Protein AF-0000000072259992 (afdb_homodimer)

Radius of gyration: 23.89 Å; Cα contacts (8 Å, |Δi|>4): 567; chains: 2; bounding box: 40×68×51 Å

pLDDT: mean 89.58, std 11.2, range [46.31, 98.69]

Sequence (336 aa):
MIEQHPFEPFIPEDSTRLILGSFPGKESTQSKRENDWFYCAARNQFWKILEIVFDRDLSDKKNKQKLFKDNNIAITDILLSCQRSENKNSDENLINKEYNKKAINEILTTKNIKQILFTGKGVHKEFIENFEFPKHLDLVVLPSPSPVYRRLNLQDKAKIYKDYFTKEMIEQHPFEPFIPEDSTRLILGSFPGKESTQSKRENDWFYCAARNQFWKILEIVFDRDLSDKKNKQKLFKDNNIAITDILLSCQRSENKNSDENLINKEYNKKAINEILTTKNIKQILFTGKGVHKEFIENFEFPKHLDLVVLPSPSPVYRRLNLQDKAKIYKDYFTKE

Organism: Indibacter alkaliphilus (strain CCUG 57479 / KCTC 22604 / LW1) (NCBI:txid1189612)

Solvent-accessible surface area (backbone atoms only — not comparable to full-atom values): 18925 Å² total; per-residue (Å²): 112,77,44,58,58,78,72,75,71,43,71,41,88,71,17,32,32,36,37,35,38,50,66,76,43,63,63,54,60,74,59,64,50,93,70,57,56,88,63,58,48,89,70,39,34,49,55,61,27,49,24,65,53,69,70,48,82,55,88,45,54,68,47,44,52,47,53,28,51,77,64,19,34,21,41,45,44,50,37,41,29,29,22,61,76,47,103,54,88,44,80,89,30,54,38,83,71,37,68,33,54,69,63,52,49,49,49,62,70,75,34,67,52,47,33,39,40,17,52,13,65,66,38,43,53,51,44,67,75,72,50,86,76,69,85,83,49,43,79,42,74,38,78,50,41,59,73,50,81,30,73,71,50,68,67,56,45,20,56,57,50,33,62,70,69,65,60,125,111,79,44,59,59,78,72,74,72,45,70,40,89,71,18,32,31,35,37,34,38,50,65,78,42,62,62,53,60,74,58,64,50,93,70,58,55,88,63,59,50,88,70,40,34,49,55,61,27,48,24,65,54,68,71,46,82,56,88,43,54,68,46,44,52,48,51,28,50,76,66,19,33,19,43,43,43,52,35,40,29,29,22,61,76,46,102,53,87,44,78,87,30,55,37,82,71,37,69,32,54,69,63,51,48,48,49,62,72,74,34,67,54,48,34,39,40,18,53,13,65,66,39,45,53,52,42,68,76,72,55,87,75,71,83,82,50,42,78,41,74,40,77,50,42,59,73,50,82,30,72,74,51,68,67,57,47,23,57,56,50,33,63,70,68,65,59,125

Structure (mmCIF, N/CA/C/O backbone):
data_AF-0000000072259992-model_v1
#
loop_
_entity.id
_entity.type
_entity.pdbx_description
1 polymer 'G:T/U mismatch-specific uracil/thymine DNA-glycosylase'
#
loop_
_atom_site.group_PDB
_atom_site.id
_atom_site.type_symbol
_atom_site.label_atom_id
_atom_site.label_alt_id
_atom_site.label_comp_id
_atom_site.label_asym_id
_atom_site.label_entity_id
_atom_site.label_seq_id
_atom_site.pdbx_PDB_ins_code
_atom_site.Cartn_x
_atom_site.Cartn_y
_atom_site.Cartn_z
_atom_site.occupancy
_atom_site.B_iso_or_equiv
_atom_site.auth_seq_id
_atom_site.auth_comp_id
_atom_site.auth_asym_id
_atom_site.auth_atom_id
_atom_site.pdbx_PDB_model_num
ATOM 1 N N . MET A 1 1 ? 12.172 -0.724 18.156 1 79.38 1 MET A N 1
ATOM 2 C CA . MET A 1 1 ? 12.328 0.331 19.156 1 79.38 1 MET A CA 1
ATOM 3 C C . MET A 1 1 ? 11.25 1.393 19.016 1 79.38 1 MET A C 1
ATOM 5 O O . MET A 1 1 ? 10.805 1.676 17.891 1 79.38 1 MET A O 1
ATOM 9 N N . ILE A 1 2 ? 10.914 1.971 20.141 1 88.62 2 ILE A N 1
ATOM 10 C CA . ILE A 1 2 ? 9.867 2.988 20.141 1 88.62 2 ILE A CA 1
ATOM 11 C C . ILE A 1 2 ? 10.422 4.301 19.594 1 88.62 2 ILE A C 1
ATOM 13 O O . ILE A 1 2 ? 11.508 4.734 19.984 1 88.62 2 ILE A O 1
ATOM 17 N N . GLU A 1 3 ? 9.828 4.871 18.656 1 90.94 3 GLU A N 1
ATOM 18 C CA . GLU A 1 3 ? 10.211 6.148 18.062 1 90.94 3 GLU A CA 1
ATOM 19 C C . GLU A 1 3 ? 9.344 7.285 18.609 1 90.94 3 GLU A C 1
ATOM 21 O O . GLU A 1 3 ? 8.141 7.117 18.797 1 90.94 3 GLU A O 1
ATOM 26 N N . GLN A 1 4 ? 9.977 8.422 18.891 1 92.8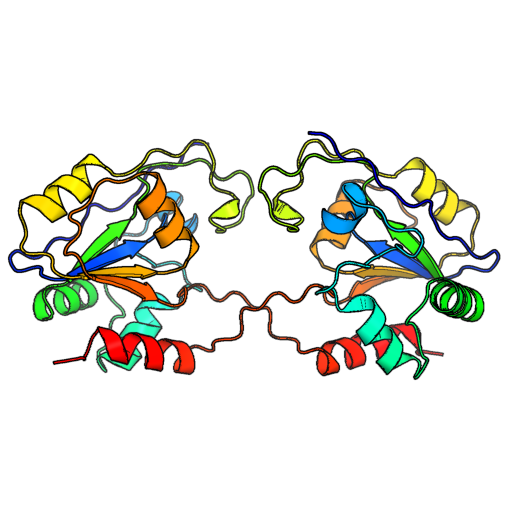8 4 GLN A N 1
ATOM 27 C CA . GLN A 1 4 ? 9.281 9.609 19.375 1 92.88 4 GLN A CA 1
ATOM 28 C C . GLN A 1 4 ? 9.117 10.641 18.266 1 92.88 4 GLN A C 1
ATOM 30 O O . GLN A 1 4 ? 10.016 10.82 17.438 1 92.88 4 GLN A O 1
ATOM 35 N N . HIS A 1 5 ? 8.008 11.258 18.281 1 94.62 5 HIS A N 1
ATOM 36 C CA . HIS A 1 5 ? 7.773 12.289 17.281 1 94.62 5 HIS A CA 1
ATOM 37 C C . HIS A 1 5 ? 8.773 13.438 17.438 1 94.62 5 HIS A C 1
ATOM 39 O O . HIS A 1 5 ? 8.945 13.977 18.531 1 94.62 5 HIS A O 1
ATOM 45 N N . PRO A 1 6 ? 9.32 13.875 16.422 1 93.12 6 PRO A N 1
ATOM 46 C CA . PRO A 1 6 ? 10.438 14.812 16.531 1 93.12 6 PRO A CA 1
ATOM 47 C C . PRO A 1 6 ? 9.984 16.266 16.5 1 93.12 6 PRO A C 1
ATOM 49 O O . PRO A 1 6 ? 10.758 17.172 16.828 1 93.12 6 PRO A O 1
ATOM 52 N N . PHE A 1 7 ? 8.773 16.562 16.109 1 94.44 7 PHE A N 1
ATOM 53 C CA . PHE A 1 7 ? 8.352 17.938 15.898 1 94.44 7 PHE A CA 1
ATOM 54 C C . PHE A 1 7 ? 7.215 18.312 16.844 1 94.44 7 PHE A C 1
ATOM 56 O O . PHE A 1 7 ? 6.324 17.5 17.094 1 94.44 7 PHE A O 1
ATOM 63 N N . GLU A 1 8 ? 7.219 19.516 17.344 1 95.25 8 GLU A N 1
ATOM 64 C CA . GLU A 1 8 ? 6.09 20.078 18.062 1 95.25 8 GLU A CA 1
ATOM 65 C C . GLU A 1 8 ? 5.012 20.578 17.109 1 95.25 8 GLU A C 1
ATOM 67 O O . GLU A 1 8 ? 5.309 20.953 15.969 1 95.25 8 GLU A O 1
ATOM 72 N N . PRO A 1 9 ? 3.787 20.578 17.656 1 98.19 9 PRO A N 1
ATOM 73 C CA . PRO A 1 9 ? 2.746 21.172 16.812 1 98.19 9 PRO A CA 1
ATOM 74 C C . PRO A 1 9 ? 3.084 22.594 16.375 1 98.19 9 PRO A C 1
ATOM 76 O O . PRO A 1 9 ? 3.703 23.344 17.141 1 98.19 9 PRO A O 1
ATOM 79 N N . PHE A 1 10 ? 2.756 22.922 15.148 1 98.31 10 PHE A N 1
ATOM 80 C CA . PHE A 1 10 ? 2.828 24.281 14.648 1 98.31 10 PHE A CA 1
ATOM 81 C C . PHE A 1 10 ? 1.443 24.922 14.617 1 98.31 10 PHE A C 1
ATOM 83 O O . PHE A 1 10 ? 0.572 24.484 13.859 1 98.31 10 PHE A O 1
ATOM 90 N N . ILE A 1 11 ? 1.28 26 15.438 1 98.44 11 ILE A N 1
ATOM 91 C CA . ILE A 1 11 ? -0.061 26.516 15.664 1 98.44 11 ILE A CA 1
ATOM 92 C C . ILE A 1 11 ? -0.042 28.047 15.547 1 98.44 11 ILE A C 1
ATOM 94 O O . ILE A 1 11 ? 0.092 28.75 16.547 1 98.44 11 ILE A O 1
ATOM 98 N N . PRO A 1 12 ? -0.234 28.531 14.352 1 97.75 12 PRO A N 1
ATOM 99 C CA . PRO A 1 12 ? -0.426 29.984 14.242 1 97.75 12 PRO A CA 1
ATOM 100 C C . PRO A 1 12 ? -1.578 30.5 15.109 1 97.75 12 PRO A C 1
ATOM 102 O O . PRO A 1 12 ? -2.586 29.797 15.273 1 97.75 12 PRO A O 1
ATOM 105 N N . GLU A 1 13 ? -1.529 31.672 15.57 1 95.38 13 GLU A N 1
ATOM 106 C CA . GLU A 1 13 ? -2.477 32.25 16.516 1 95.38 13 GLU A CA 1
ATOM 107 C C . GLU A 1 13 ? -3.891 32.281 15.945 1 95.38 13 GLU A C 1
ATOM 109 O O . GLU A 1 13 ? -4.859 32 16.656 1 95.38 13 GLU A O 1
ATOM 114 N 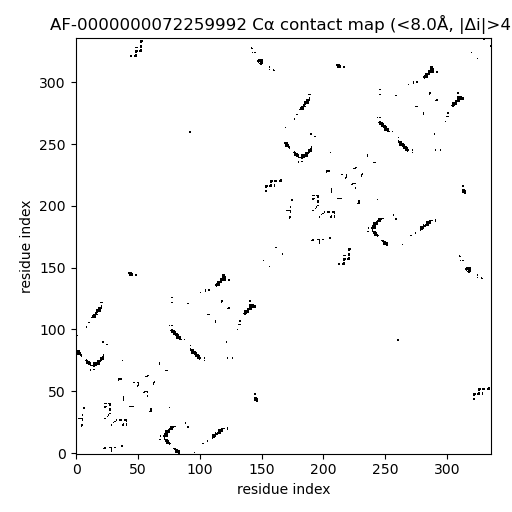N . ASP A 1 14 ? -4.023 32.531 14.68 1 96.62 14 ASP A N 1
ATOM 115 C CA . ASP A 1 14 ? -5.34 32.688 14.07 1 96.62 14 ASP A CA 1
ATOM 116 C C . ASP A 1 14 ? -5.738 31.469 13.266 1 96.62 14 ASP A C 1
ATOM 118 O O . ASP A 1 14 ? -6.469 31.562 12.281 1 96.62 14 ASP A O 1
ATOM 122 N N . SER A 1 15 ? -5.277 30.359 13.688 1 97.69 15 SER A N 1
ATOM 123 C CA . SER A 1 15 ? -5.523 29.109 12.953 1 97.69 15 SER A CA 1
ATOM 124 C C . SER A 1 15 ? -7.016 28.828 12.836 1 97.69 15 SER A C 1
ATOM 126 O O . SER A 1 15 ? -7.738 28.875 13.836 1 97.69 15 SER A O 1
ATOM 128 N N . THR A 1 16 ? -7.5 28.531 11.719 1 97.25 16 THR A N 1
ATOM 129 C CA . THR A 1 16 ? -8.883 28.141 11.461 1 97.25 16 THR A CA 1
ATOM 130 C C . THR A 1 16 ? -8.945 26.75 10.844 1 97.25 16 THR A C 1
ATOM 132 O O . THR A 1 16 ? -10.016 26.141 10.797 1 97.25 16 THR A O 1
ATOM 135 N N . ARG A 1 17 ? -7.797 26.25 10.352 1 97.56 17 ARG A N 1
ATOM 136 C CA . ARG A 1 17 ? -7.684 24.922 9.773 1 97.56 17 ARG A CA 1
ATOM 137 C C . ARG A 1 17 ? -6.559 24.141 10.438 1 97.56 17 ARG A C 1
ATOM 139 O O . ARG A 1 17 ? -5.543 24.703 10.836 1 97.56 17 ARG A O 1
ATOM 146 N N . LEU A 1 18 ? -6.777 22.844 10.555 1 98.38 18 LEU A N 1
ATOM 147 C CA . LEU A 1 18 ? -5.789 21.953 11.148 1 98.38 18 LEU A CA 1
ATOM 148 C C . LEU A 1 18 ? -5.48 20.781 10.211 1 98.38 18 LEU A C 1
ATOM 150 O O . LEU A 1 18 ? -6.391 20.094 9.758 1 98.38 18 LEU A O 1
ATOM 154 N N . ILE A 1 19 ? -4.266 20.609 9.852 1 98.62 19 ILE A N 1
ATOM 155 C CA . ILE A 1 19 ? -3.814 19.453 9.094 1 98.62 19 ILE A CA 1
ATOM 156 C C . ILE A 1 19 ? -3.307 18.375 10.047 1 98.62 19 ILE A C 1
ATOM 158 O O . ILE A 1 19 ? -2.498 18.656 10.938 1 98.62 19 ILE A O 1
ATOM 162 N N . LEU A 1 20 ? -3.814 17.234 9.898 1 98.44 20 LEU A N 1
ATOM 163 C CA . LEU A 1 20 ? -3.387 16.109 10.719 1 98.44 20 LEU A CA 1
ATOM 164 C C . LEU A 1 20 ? -2.777 15.008 9.852 1 98.44 20 LEU A C 1
ATOM 166 O O . LEU A 1 20 ? -3.414 14.531 8.906 1 98.44 20 LEU A O 1
ATOM 170 N N . GLY A 1 21 ? -1.561 14.633 10.102 1 97.19 21 GLY A N 1
ATOM 171 C CA . GLY A 1 21 ? -0.916 13.445 9.57 1 97.19 21 GLY A CA 1
ATOM 172 C C . GLY A 1 21 ? -0.833 12.312 10.578 1 97.19 21 GLY A C 1
ATOM 173 O O . GLY A 1 21 ? -1.497 12.344 11.617 1 97.19 21 GLY A O 1
ATOM 174 N N . SER A 1 22 ? -0.077 11.242 10.242 1 94.62 22 SER A N 1
ATOM 175 C CA . SER A 1 22 ? 0.052 10.086 11.125 1 94.62 22 SER A CA 1
ATOM 176 C C . SER A 1 22 ? 1.312 10.18 11.977 1 94.62 22 SER A C 1
ATOM 178 O O . SER A 1 22 ? 1.245 10.523 13.164 1 94.62 22 SER A O 1
ATOM 180 N N . PHE A 1 23 ? 2.385 9.969 11.453 1 93.19 23 PHE A N 1
ATOM 181 C CA . PHE A 1 23 ? 3.689 9.938 12.102 1 93.19 23 PHE A CA 1
ATOM 182 C C . PHE A 1 23 ? 4.809 10.094 11.086 1 93.19 23 PHE A C 1
ATOM 184 O O . PHE A 1 23 ? 4.727 9.555 9.977 1 93.19 23 PHE A O 1
ATOM 191 N N . PRO A 1 24 ? 5.828 10.852 11.453 1 90.81 24 PRO A N 1
ATOM 192 C CA . PRO A 1 24 ? 6.898 11.078 10.484 1 90.81 24 PRO A CA 1
ATOM 193 C C . PRO A 1 24 ? 7.602 9.797 10.062 1 90.81 24 PRO A C 1
ATOM 195 O O . PRO A 1 24 ? 7.582 8.805 10.797 1 90.81 24 PRO A O 1
ATOM 198 N N . GLY A 1 25 ? 8.211 9.82 8.953 1 86.12 25 GLY A N 1
ATOM 199 C CA . GLY A 1 25 ? 8.977 8.688 8.453 1 86.12 25 GLY A CA 1
ATOM 200 C C . GLY A 1 25 ? 10.25 8.43 9.234 1 86.12 25 GLY A C 1
ATOM 201 O O . GLY A 1 25 ? 10.656 9.258 10.055 1 86.12 25 GLY A O 1
ATOM 202 N N . LYS A 1 26 ? 10.836 7.32 8.984 1 81.75 26 LYS A N 1
ATOM 203 C CA . LYS A 1 26 ? 12.016 6.891 9.727 1 81.75 26 LYS A CA 1
ATOM 204 C C . LYS A 1 26 ? 13.18 7.859 9.523 1 81.75 26 LYS A C 1
ATOM 206 O O . LYS A 1 26 ? 14.008 8.039 10.422 1 81.75 26 LYS A O 1
ATOM 211 N N . GLU A 1 27 ? 13.273 8.445 8.375 1 80.06 27 GLU A N 1
ATOM 212 C CA . GLU A 1 27 ? 14.344 9.383 8.07 1 80.06 27 GLU A CA 1
ATOM 213 C C . GLU A 1 27 ? 14.312 10.586 9.016 1 80.06 27 GLU A C 1
ATOM 215 O O . GLU A 1 27 ? 15.359 11.148 9.352 1 80.06 27 GLU A O 1
ATOM 220 N N . SER A 1 28 ? 13.148 10.938 9.438 1 79.62 28 SER A N 1
ATOM 221 C CA . SER A 1 28 ? 13 12.117 10.289 1 79.62 28 SER A CA 1
ATOM 222 C C . SER A 1 28 ? 13.156 11.758 11.758 1 79.62 28 SER A C 1
ATOM 224 O O . SER A 1 28 ? 13.492 12.617 12.578 1 79.62 28 SER A O 1
ATOM 226 N N . THR A 1 29 ? 12.883 10.484 12.109 1 79.31 29 THR A N 1
ATOM 227 C CA . THR A 1 29 ? 12.914 10.117 13.516 1 79.31 29 THR A CA 1
ATOM 228 C C . THR A 1 29 ? 14.289 9.57 13.898 1 79.31 29 THR A C 1
ATOM 230 O O . THR A 1 29 ? 14.711 9.68 15.055 1 79.31 29 THR A O 1
ATOM 233 N N . GLN A 1 30 ? 14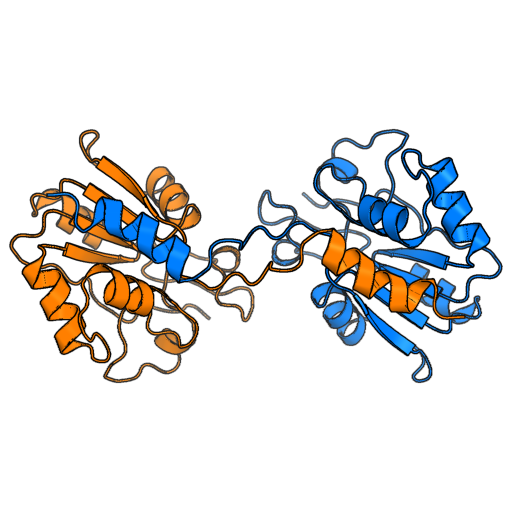.992 9.008 12.922 1 75.75 30 GLN A N 1
ATOM 234 C CA . GLN A 1 30 ? 16.266 8.367 13.234 1 75.75 30 GLN A CA 1
ATOM 235 C C . GLN A 1 30 ? 17.438 9.273 12.859 1 75.75 30 GLN A C 1
ATOM 237 O O . GLN A 1 30 ? 18.516 9.156 13.438 1 75.75 30 GLN A O 1
ATOM 242 N N . SER A 1 31 ? 17.359 10.102 11.891 1 74.12 31 SER A N 1
ATOM 243 C CA . SER A 1 31 ? 18.406 11.008 11.461 1 74.12 31 SER A CA 1
ATOM 244 C C . SER A 1 31 ? 17.859 12.414 11.211 1 74.12 31 SER A C 1
ATOM 246 O O . SER A 1 31 ? 17.953 12.922 10.094 1 74.12 31 SER A O 1
ATOM 248 N N . LYS A 1 32 ? 17.422 12.984 12.289 1 74.12 32 LYS A N 1
ATOM 249 C CA . LYS A 1 32 ? 16.797 14.297 12.172 1 74.12 32 LYS A CA 1
ATOM 250 C C . LYS A 1 32 ? 17.812 15.352 11.719 1 74.12 32 LYS A C 1
ATOM 252 O O . LYS A 1 32 ? 18.906 15.445 12.273 1 74.12 32 LYS A O 1
ATOM 257 N N . ARG A 1 33 ? 17.422 16 10.727 1 75.25 33 ARG A N 1
ATOM 258 C CA . ARG A 1 33 ? 18.203 17.125 10.234 1 75.25 33 ARG A CA 1
ATOM 259 C C . ARG A 1 33 ? 17.594 18.453 10.664 1 75.25 33 ARG A C 1
ATOM 261 O O . ARG A 1 33 ? 16.422 18.516 11.008 1 75.25 33 ARG A O 1
ATOM 268 N N . GLU A 1 34 ? 18.328 19.5 10.758 1 72.81 34 GLU A N 1
ATOM 269 C CA . GLU A 1 34 ? 17.938 20.812 11.242 1 72.81 34 GLU A CA 1
ATOM 270 C C . GLU A 1 34 ? 16.719 21.344 10.461 1 72.81 34 GLU A C 1
ATOM 272 O O . GLU A 1 34 ? 15.82 21.938 11.047 1 72.81 34 GLU A O 1
ATOM 277 N N . ASN A 1 35 ? 16.625 21.047 9.273 1 80.19 35 ASN A N 1
ATOM 278 C CA . ASN A 1 35 ? 15.57 21.609 8.445 1 80.19 35 ASN A CA 1
ATOM 279 C C . ASN A 1 35 ? 14.414 20.625 8.258 1 80.19 35 ASN A C 1
ATOM 281 O O . ASN A 1 35 ? 13.469 20.906 7.527 1 80.19 35 ASN A O 1
ATOM 285 N N . ASP A 1 36 ? 14.492 19.609 9.031 1 89.25 36 ASP A N 1
ATOM 286 C CA . ASP A 1 36 ? 13.43 18.625 8.922 1 89.25 36 ASP A CA 1
ATOM 287 C C . ASP A 1 36 ? 12.133 19.141 9.539 1 89.25 36 ASP A C 1
ATOM 289 O O . ASP A 1 36 ? 12.156 19.859 10.539 1 89.25 36 ASP A O 1
ATOM 293 N N . TRP A 1 37 ? 11.109 18.906 8.977 1 94.06 37 TRP A N 1
ATOM 294 C CA . TRP A 1 37 ? 9.766 19.234 9.445 1 94.06 37 TRP A CA 1
ATOM 295 C C . TRP A 1 37 ? 8.766 18.156 9 1 94.06 37 TRP A C 1
ATOM 297 O O . TRP A 1 37 ? 9.164 17.078 8.562 1 94.06 37 TRP A O 1
ATOM 307 N N . PHE A 1 38 ? 7.57 18.422 9.172 1 95.88 38 PHE A N 1
ATOM 308 C CA . PHE A 1 38 ? 6.527 17.5 8.742 1 95.88 38 PHE A CA 1
ATOM 309 C C . PHE A 1 38 ? 6.691 17.141 7.273 1 95.88 38 PHE A C 1
ATOM 311 O O . PHE A 1 38 ? 6.992 18 6.445 1 95.88 38 PHE A O 1
ATOM 318 N N . TYR A 1 39 ? 6.574 15.828 6.965 1 94.75 39 TYR A N 1
ATOM 319 C CA . TYR A 1 39 ? 6.527 15.344 5.59 1 94.75 39 TYR A CA 1
ATOM 320 C C . TYR A 1 39 ? 7.852 15.594 4.879 1 94.75 39 TYR A C 1
ATOM 322 O O . TYR A 1 39 ? 7.879 15.867 3.676 1 94.75 39 TYR A O 1
ATOM 330 N N . CYS A 1 40 ? 8.883 15.539 5.582 1 90.12 40 CYS A N 1
ATOM 331 C CA . CYS A 1 40 ? 10.164 15.93 4.992 1 90.12 40 CYS A CA 1
ATOM 332 C C . CYS A 1 40 ? 10.859 14.734 4.352 1 90.12 40 CYS A C 1
ATOM 334 O O . CYS A 1 40 ? 11.945 14.867 3.791 1 90.12 40 CYS A O 1
ATOM 336 N N . ALA A 1 41 ? 10.203 13.602 4.359 1 87.19 41 ALA A N 1
ATOM 337 C CA . ALA A 1 41 ? 10.805 12.469 3.662 1 87.19 41 ALA A CA 1
ATOM 338 C C . ALA A 1 41 ? 10.961 12.758 2.172 1 87.19 41 ALA A C 1
ATOM 340 O O . ALA A 1 41 ? 10.078 13.359 1.556 1 87.19 41 ALA A O 1
ATOM 341 N N . ALA A 1 42 ? 12.023 12.273 1.555 1 83.62 42 ALA A N 1
ATOM 342 C CA . ALA A 1 42 ? 12.414 12.617 0.19 1 83.62 42 ALA A CA 1
ATOM 343 C C . ALA A 1 42 ? 11.312 12.258 -0.804 1 83.62 42 ALA A C 1
ATOM 345 O O . ALA A 1 42 ? 11.055 13.016 -1.747 1 83.62 42 ALA A O 1
ATOM 346 N N . ARG A 1 43 ? 10.602 11.188 -0.597 1 83.25 43 ARG A N 1
ATOM 347 C CA . ARG A 1 43 ? 9.617 10.719 -1.569 1 83.25 43 ARG A CA 1
ATOM 348 C C . ARG A 1 43 ? 8.234 11.289 -1.275 1 83.25 43 ARG A C 1
ATOM 350 O O . ARG A 1 43 ? 7.316 11.141 -2.082 1 83.25 43 ARG A O 1
ATOM 357 N N . ASN A 1 44 ? 8.18 11.906 -0.098 1 90.56 44 ASN A N 1
ATOM 358 C CA . ASN A 1 44 ? 6.871 12.461 0.249 1 90.56 44 ASN A CA 1
ATOM 359 C C . ASN A 1 44 ? 6.508 13.641 -0.647 1 90.56 44 ASN A C 1
ATOM 361 O O . ASN A 1 44 ? 7.352 14.5 -0.927 1 90.56 44 ASN A O 1
ATOM 365 N N . GLN A 1 45 ? 5.293 13.75 -1.042 1 93.19 45 GLN A N 1
ATOM 366 C CA . GLN A 1 45 ? 4.891 14.742 -2.041 1 93.19 45 GLN A CA 1
ATOM 367 C C . GLN A 1 45 ? 4.129 15.891 -1.4 1 93.19 45 GLN A C 1
ATOM 369 O O . GLN A 1 45 ? 3.65 16.797 -2.098 1 93.19 45 GLN A O 1
ATOM 374 N N . PHE A 1 46 ? 3.922 15.953 -0.165 1 96.56 46 PHE A N 1
ATOM 375 C CA . PHE A 1 46 ? 3.088 16.938 0.521 1 96.56 46 PHE A CA 1
ATOM 376 C C . PHE A 1 46 ? 3.482 18.344 0.126 1 96.56 46 PHE A C 1
ATOM 378 O O . PHE A 1 46 ? 2.65 19.125 -0.362 1 96.56 46 PHE A O 1
ATOM 385 N N . TRP A 1 47 ? 4.766 18.641 0.297 1 97.25 47 TRP A N 1
ATOM 386 C CA . TRP A 1 47 ? 5.199 20.016 0.069 1 97.25 47 TRP A CA 1
ATOM 387 C C . TRP A 1 47 ? 5.262 20.328 -1.423 1 97.25 47 TRP A C 1
ATOM 389 O O . TRP A 1 47 ? 5.004 21.469 -1.837 1 97.25 47 TRP A O 1
ATOM 399 N N . LYS A 1 48 ? 5.57 19.359 -2.223 1 96.44 48 LYS A N 1
ATOM 400 C CA . LYS A 1 48 ? 5.496 19.562 -3.668 1 96.44 48 LYS A CA 1
ATOM 401 C C . LYS A 1 48 ? 4.066 19.875 -4.105 1 96.44 48 LYS A C 1
ATOM 403 O O . LYS A 1 48 ? 3.846 20.719 -4.969 1 96.44 48 LYS A O 1
ATOM 408 N N . ILE A 1 49 ? 3.156 19.188 -3.514 1 96.69 49 ILE A N 1
ATOM 409 C CA . ILE A 1 49 ? 1.743 19.438 -3.791 1 96.69 49 ILE A CA 1
ATOM 410 C C . ILE A 1 49 ? 1.383 20.875 -3.426 1 96.69 49 ILE A C 1
ATOM 412 O O . ILE A 1 49 ? 0.768 21.578 -4.219 1 96.69 49 ILE A O 1
ATOM 416 N N . LEU A 1 50 ? 1.768 21.328 -2.252 1 97.75 50 LEU A N 1
ATOM 417 C CA . LEU A 1 50 ? 1.411 22.656 -1.778 1 97.75 50 LEU A CA 1
ATOM 418 C C . LEU A 1 50 ? 2.109 23.734 -2.604 1 97.75 50 LEU A C 1
ATOM 420 O O . LEU A 1 50 ? 1.563 24.812 -2.803 1 97.75 50 LEU A O 1
ATOM 424 N N . GLU A 1 51 ? 3.357 23.375 -3.08 1 97.88 51 GLU A N 1
ATOM 425 C CA . GLU A 1 51 ? 4.016 24.312 -3.99 1 97.88 51 GLU A CA 1
ATOM 426 C C . GLU A 1 51 ? 3.166 24.562 -5.23 1 97.88 51 GLU A C 1
ATOM 428 O O . GLU A 1 51 ? 3.051 25.703 -5.688 1 97.88 51 GLU A O 1
ATOM 433 N N . ILE A 1 52 ? 2.605 23.578 -5.734 1 96.31 52 ILE A N 1
ATOM 434 C CA . ILE A 1 52 ? 1.754 23.672 -6.914 1 96.31 52 ILE A CA 1
ATOM 435 C C . ILE A 1 52 ? 0.48 24.438 -6.57 1 96.31 52 ILE A C 1
ATOM 437 O O . ILE A 1 52 ? 0.058 25.328 -7.316 1 96.31 52 ILE A O 1
ATOM 441 N N . VAL A 1 53 ? -0.113 24.188 -5.461 1 96.88 53 VAL A N 1
ATOM 442 C CA . VAL A 1 53 ? -1.389 24.766 -5.043 1 96.88 53 VAL A CA 1
ATOM 443 C C . VAL A 1 53 ? -1.232 26.266 -4.824 1 96.88 53 VAL A C 1
ATOM 445 O O . VAL A 1 53 ? -2.084 27.047 -5.238 1 96.88 53 VAL A O 1
ATOM 448 N N . PHE A 1 54 ? -0.187 26.656 -4.16 1 96.81 54 PHE A N 1
ATOM 449 C CA . PHE A 1 54 ? -0.052 28.047 -3.721 1 96.81 54 PHE A CA 1
ATOM 450 C C . PHE A 1 54 ? 0.90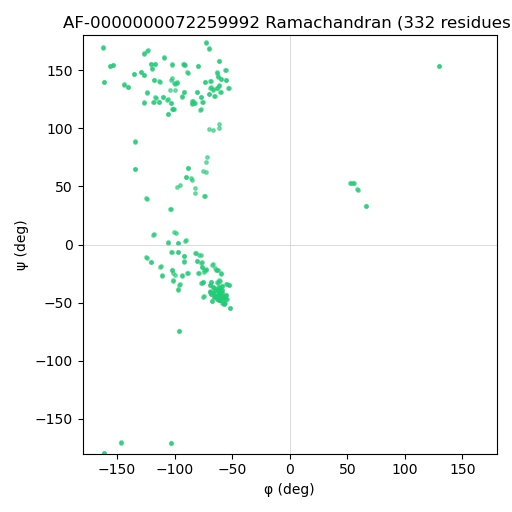9 28.797 -4.625 1 96.81 54 PHE A C 1
ATOM 452 O O . PHE A 1 54 ? 1.064 30.016 -4.488 1 96.81 54 PHE A O 1
ATOM 459 N N . ASP A 1 55 ? 1.579 28.109 -5.574 1 95.19 55 ASP A N 1
ATOM 460 C CA . ASP A 1 55 ? 2.58 28.703 -6.457 1 95.19 55 ASP A CA 1
ATOM 461 C C . ASP A 1 55 ? 3.654 29.438 -5.66 1 95.19 55 ASP A C 1
ATOM 463 O O . ASP A 1 55 ? 3.908 30.609 -5.895 1 95.19 55 ASP A O 1
ATOM 467 N N . ARG A 1 56 ? 4.242 28.75 -4.699 1 96.06 56 ARG A N 1
ATOM 468 C CA . ARG A 1 56 ? 5.281 29.25 -3.814 1 96.06 56 ARG A CA 1
ATOM 469 C C . ARG A 1 56 ? 6.41 28.25 -3.648 1 96.06 56 ARG A C 1
ATOM 471 O O . ARG A 1 56 ? 6.168 27.031 -3.658 1 96.06 56 ARG A O 1
ATOM 478 N N . ASP A 1 57 ? 7.621 28.781 -3.49 1 96.69 57 ASP A N 1
ATOM 479 C CA . ASP A 1 57 ? 8.758 27.922 -3.168 1 96.69 57 ASP A CA 1
ATOM 480 C C . ASP A 1 57 ? 8.719 27.5 -1.703 1 96.69 57 ASP A C 1
ATOM 482 O O . ASP A 1 57 ? 8.719 28.344 -0.804 1 96.69 57 ASP A O 1
ATOM 486 N N . LEU A 1 58 ? 8.711 26.188 -1.449 1 96.62 58 LEU A N 1
ATOM 487 C CA . LEU A 1 58 ? 8.625 25.656 -0.092 1 96.62 58 LEU A CA 1
ATOM 488 C C . LEU A 1 58 ? 9.797 24.719 0.201 1 96.62 58 LEU A C 1
ATOM 490 O O . LEU A 1 58 ? 9.617 23.688 0.847 1 96.62 58 LEU A O 1
ATOM 494 N N . SER A 1 59 ? 10.953 25.094 -0.281 1 92.19 59 SER A N 1
ATOM 495 C CA . SER A 1 59 ? 12.148 24.266 -0.153 1 92.19 59 SER A CA 1
ATOM 496 C C . SER A 1 59 ? 12.719 24.328 1.26 1 92.19 59 SER A C 1
ATOM 498 O O . SER A 1 59 ? 13.477 23.453 1.672 1 92.19 59 SER A O 1
ATOM 500 N N . ASP A 1 60 ? 12.352 25.328 1.968 1 92.88 60 ASP A N 1
ATOM 501 C CA . ASP A 1 60 ? 12.914 25.438 3.312 1 92.88 60 ASP A CA 1
ATOM 502 C C . ASP A 1 60 ? 11.805 25.578 4.355 1 92.88 60 ASP A C 1
ATOM 504 O O . ASP A 1 60 ? 10.688 25.969 4.031 1 92.88 60 ASP A O 1
ATOM 508 N N . LYS A 1 61 ? 12.18 25.359 5.613 1 94.88 61 LYS A N 1
ATOM 509 C CA . LYS A 1 61 ? 11.242 25.312 6.73 1 94.88 61 LYS A CA 1
ATOM 510 C C . LYS A 1 61 ? 10.617 26.688 6.973 1 94.88 61 LYS A C 1
ATOM 512 O O . LYS A 1 61 ? 9.422 26.781 7.258 1 94.88 61 LYS A O 1
ATOM 517 N N . LYS A 1 62 ? 11.398 27.688 6.906 1 95.62 62 LYS A N 1
ATOM 518 C CA . LYS A 1 62 ? 10.914 29.031 7.137 1 95.62 62 LYS A CA 1
ATOM 519 C C . LYS A 1 62 ? 9.781 29.391 6.176 1 95.62 62 LYS A C 1
ATOM 521 O O . LYS A 1 62 ? 8.758 29.922 6.586 1 95.62 62 LYS A O 1
ATOM 526 N N . ASN A 1 63 ? 9.961 29.094 4.941 1 96.81 63 ASN A N 1
ATOM 527 C CA . ASN A 1 63 ? 8.938 29.359 3.934 1 96.81 63 ASN A CA 1
ATOM 528 C C . ASN A 1 63 ? 7.688 28.516 4.176 1 96.81 63 ASN A C 1
ATOM 530 O O . ASN A 1 63 ? 6.566 28.969 3.963 1 96.81 63 ASN A O 1
ATOM 534 N N . LYS A 1 64 ? 7.875 27.328 4.59 1 97.5 64 LYS A N 1
ATOM 535 C CA . LYS A 1 64 ? 6.762 26.438 4.922 1 97.5 64 LYS A CA 1
ATOM 536 C C . LYS A 1 64 ? 5.922 27.016 6.059 1 97.5 64 LYS A C 1
ATOM 538 O O . LYS A 1 64 ? 4.699 27.109 5.945 1 97.5 64 LYS A O 1
ATOM 543 N N . GLN A 1 65 ? 6.617 27.422 7.059 1 97.44 65 GLN A N 1
ATOM 544 C CA . GLN A 1 65 ? 5.938 27.984 8.219 1 97.44 65 GLN A CA 1
ATOM 545 C C . GLN A 1 65 ? 5.219 29.281 7.855 1 97.44 65 GLN A C 1
ATOM 547 O O . GLN A 1 65 ? 4.102 29.531 8.312 1 97.44 65 GLN A O 1
ATOM 552 N N . LYS A 1 66 ? 5.859 30.047 7.051 1 97.75 66 LYS A N 1
ATOM 553 C CA . LYS A 1 66 ? 5.254 31.297 6.613 1 97.75 66 LYS A CA 1
ATOM 554 C C . LYS A 1 66 ? 3.967 31.047 5.832 1 97.75 66 LYS A C 1
ATOM 556 O O . LYS A 1 66 ? 2.971 31.75 6.02 1 97.75 66 LYS A O 1
ATOM 561 N N . LEU A 1 67 ? 4.02 30.109 4.953 1 97.5 67 LEU A N 1
ATOM 562 C CA . LEU A 1 67 ? 2.822 29.766 4.195 1 97.5 67 LEU A CA 1
ATOM 563 C C . LEU A 1 67 ? 1.669 29.422 5.129 1 97.5 67 LEU A C 1
ATOM 565 O O . LEU A 1 67 ? 0.55 29.891 4.949 1 97.5 67 LEU A O 1
ATOM 569 N N . PHE A 1 68 ? 1.918 28.609 6.121 1 98 68 PHE A N 1
ATOM 570 C CA . PHE A 1 68 ? 0.875 28.156 7.035 1 98 68 PHE A CA 1
ATOM 571 C C . PHE A 1 68 ? 0.39 29.297 7.914 1 98 68 PHE A C 1
ATOM 573 O O . PHE A 1 68 ? -0.805 29.406 8.195 1 98 68 PHE A O 1
ATOM 580 N N . LYS A 1 69 ? 1.292 30.188 8.281 1 97.62 69 LYS A N 1
ATOM 581 C CA . LYS A 1 69 ? 0.891 31.375 9.031 1 97.62 69 LYS A CA 1
ATOM 582 C C . LYS A 1 69 ? -0.008 32.281 8.188 1 97.62 69 LYS A C 1
ATOM 584 O O . LYS A 1 69 ? -1.059 32.719 8.648 1 97.62 69 LYS A O 1
ATOM 589 N N . ASP A 1 70 ? 0.409 32.469 6.938 1 96.75 70 ASP A N 1
ATOM 590 C CA . ASP A 1 70 ? -0.317 33.344 6.023 1 96.75 70 ASP A CA 1
ATOM 591 C C . ASP A 1 70 ? -1.725 32.812 5.758 1 96.75 70 ASP A C 1
ATOM 593 O O . ASP A 1 70 ? -2.619 33.562 5.383 1 96.75 70 ASP A O 1
ATOM 597 N N . ASN A 1 71 ? -1.918 31.562 5.969 1 96.44 71 ASN A N 1
ATOM 598 C CA . ASN A 1 71 ? -3.191 30.969 5.594 1 96.44 71 ASN A CA 1
ATOM 599 C C . ASN A 1 71 ? -3.926 30.406 6.809 1 96.44 71 ASN A C 1
ATOM 601 O O . ASN A 1 71 ? -4.902 29.672 6.664 1 96.44 71 ASN A O 1
ATOM 605 N N . ASN A 1 72 ? -3.434 30.688 8.016 1 97.38 72 ASN A N 1
ATOM 606 C CA . ASN A 1 72 ? -4.07 30.297 9.273 1 97.38 72 ASN A CA 1
ATOM 607 C C . ASN A 1 72 ? -4.246 28.781 9.367 1 97.38 72 ASN A C 1
ATOM 609 O O . ASN A 1 72 ? -5.324 28.297 9.703 1 97.38 72 ASN A O 1
ATOM 613 N N . ILE A 1 73 ? -3.176 28.062 9.055 1 97.88 73 ILE A N 1
ATOM 614 C CA . ILE A 1 73 ? -3.201 26.609 9.055 1 97.88 73 ILE A CA 1
ATOM 615 C C . ILE A 1 73 ? -2.289 26.078 10.156 1 97.88 73 ILE A C 1
ATOM 617 O O . ILE A 1 73 ? -1.106 26.422 10.219 1 97.88 73 ILE A O 1
ATOM 621 N N . ALA A 1 74 ? -2.83 25.312 11.039 1 98.56 74 ALA A N 1
ATOM 622 C CA . ALA A 1 74 ? -2.051 24.547 12.016 1 98.56 74 ALA A CA 1
ATOM 623 C C . ALA A 1 74 ? -1.731 23.156 11.5 1 98.56 74 ALA A C 1
ATOM 625 O O . ALA A 1 74 ? -2.434 22.625 10.633 1 98.56 74 ALA A O 1
ATOM 626 N N . ILE A 1 75 ? -0.64 22.531 12 1 98.69 75 ILE A N 1
ATOM 627 C CA . ILE A 1 75 ? -0.271 21.188 11.555 1 98.69 75 ILE A CA 1
ATOM 628 C C . ILE A 1 75 ? 0.308 20.391 12.719 1 98.69 75 ILE A C 1
ATOM 630 O O . ILE A 1 75 ? 1.054 20.938 13.539 1 98.69 75 ILE A O 1
ATOM 634 N N . THR A 1 76 ? -0.034 19.219 12.852 1 98.44 76 THR A N 1
ATOM 635 C CA . THR A 1 76 ? 0.565 18.234 13.75 1 98.44 76 THR A CA 1
ATOM 636 C C . THR A 1 76 ? 0.197 16.812 13.312 1 98.44 76 THR A C 1
ATOM 638 O O . THR A 1 76 ? -0.389 16.609 12.242 1 98.44 76 THR A O 1
ATOM 641 N N . ASP A 1 77 ? 0.659 15.82 14.031 1 98 77 ASP A N 1
ATOM 642 C CA . ASP A 1 77 ? 0.371 14.422 13.734 1 98 77 ASP A CA 1
ATOM 643 C C . ASP A 1 77 ? -0.416 13.766 14.867 1 98 77 ASP A C 1
ATOM 645 O O . ASP A 1 77 ? -0.358 14.227 16.016 1 98 77 ASP A O 1
ATOM 649 N N . ILE A 1 78 ? -1.144 12.742 14.586 1 98 78 ILE A N 1
ATOM 650 C CA . ILE A 1 78 ? -2.051 12.156 15.562 1 98 78 ILE A CA 1
ATOM 651 C C . ILE A 1 78 ? -1.27 11.25 16.516 1 98 78 ILE A C 1
ATOM 653 O O . ILE A 1 78 ? -1.771 10.867 17.578 1 98 78 ILE A O 1
ATOM 657 N N . LEU A 1 79 ? -0.034 10.922 16.141 1 97.25 79 LEU A N 1
ATOM 658 C CA . LEU A 1 79 ? 0.749 10.039 17 1 97.25 79 LEU A CA 1
ATOM 659 C C . LEU A 1 79 ? 1.943 10.773 17.594 1 97.25 79 LEU A C 1
ATOM 661 O O . LEU A 1 79 ? 2.615 11.539 16.906 1 97.25 79 LEU A O 1
ATOM 665 N N . LEU A 1 80 ? 2.195 10.469 18.859 1 96.56 80 LEU A N 1
ATOM 666 C CA . LEU A 1 80 ? 3.355 11.016 19.547 1 96.56 80 LEU A CA 1
ATOM 667 C C . LEU A 1 80 ? 4.523 10.039 19.5 1 96.56 80 LEU A C 1
ATOM 669 O O . LEU A 1 80 ? 5.688 10.453 19.5 1 96.56 80 LEU A O 1
ATOM 673 N N . SER A 1 81 ? 4.152 8.797 19.547 1 94.94 81 SER A N 1
ATOM 674 C CA . SER A 1 81 ? 5.176 7.758 19.5 1 94.94 81 SER A CA 1
ATOM 675 C C . SER A 1 81 ? 4.605 6.445 18.984 1 94.94 81 SER A C 1
ATOM 677 O O . SER A 1 81 ? 3.393 6.227 19.031 1 94.94 81 SER A O 1
ATOM 679 N N . CYS A 1 82 ? 5.492 5.684 18.422 1 92.94 82 CYS A N 1
ATOM 680 C CA . CYS A 1 82 ? 5.125 4.367 17.922 1 92.94 82 CYS A CA 1
ATOM 681 C C . CYS A 1 82 ? 6.359 3.496 17.719 1 92.94 82 CYS A C 1
ATOM 683 O O . CYS A 1 82 ? 7.48 3.938 17.969 1 92.94 82 CYS A O 1
ATOM 685 N N . GLN A 1 83 ? 6.02 2.25 17.484 1 87.06 83 GLN A N 1
ATOM 686 C CA . GLN A 1 83 ? 7.031 1.285 17.078 1 87.06 83 GLN A CA 1
ATOM 687 C C . GLN A 1 83 ? 6.75 0.757 15.672 1 87.06 83 GLN A C 1
ATOM 689 O O . GLN A 1 83 ? 5.605 0.436 15.336 1 87.06 83 GLN A O 1
ATOM 694 N N . ARG A 1 84 ? 7.738 0.851 14.766 1 80.88 84 ARG A N 1
ATOM 695 C CA . ARG A 1 84 ? 7.574 0.295 13.422 1 80.88 84 ARG A CA 1
ATOM 696 C C . ARG A 1 84 ? 7.863 -1.203 13.414 1 80.88 84 ARG A C 1
ATOM 698 O O . ARG A 1 84 ? 8.922 -1.64 13.859 1 80.88 84 ARG A O 1
ATOM 705 N N . SER A 1 85 ? 6.84 -1.979 12.984 1 70.12 85 SER A N 1
ATOM 706 C CA . SER A 1 85 ? 7 -3.43 12.969 1 70.12 85 SER A CA 1
ATOM 707 C C . SER A 1 85 ? 7.852 -3.879 11.781 1 70.12 85 SER A C 1
ATOM 709 O O . SER A 1 85 ? 8.461 -4.949 11.82 1 70.12 85 SER A O 1
ATOM 711 N N . GLU A 1 86 ? 7.758 -3.176 10.648 1 64.44 86 GLU A N 1
ATOM 712 C CA . GLU A 1 86 ? 8.578 -3.434 9.469 1 64.44 86 GLU A CA 1
ATOM 713 C C . GLU A 1 86 ? 9.398 -2.205 9.086 1 64.44 86 GLU A C 1
ATOM 715 O O . GLU A 1 86 ? 9.086 -1.089 9.516 1 64.44 86 GLU A O 1
ATOM 720 N N . ASN A 1 87 ? 10.453 -2.486 8.438 1 61.81 87 ASN A N 1
ATOM 721 C CA . ASN A 1 87 ? 11.344 -1.401 8.039 1 61.81 87 ASN A CA 1
ATOM 722 C C . ASN A 1 87 ? 10.758 -0.581 6.895 1 61.81 87 ASN A C 1
ATOM 724 O O . ASN A 1 87 ? 11.43 -0.325 5.898 1 61.81 87 ASN A O 1
ATOM 728 N N . LYS A 1 88 ? 9.422 -0.291 6.965 1 63.53 88 LYS A N 1
ATOM 729 C CA . LYS A 1 88 ? 8.773 0.535 5.949 1 63.53 88 LYS A CA 1
ATOM 730 C C . LYS A 1 88 ? 7.965 1.66 6.594 1 63.53 88 LYS A C 1
ATOM 732 O O . LYS A 1 88 ? 7.508 1.532 7.73 1 63.53 88 LYS A O 1
ATOM 737 N N . ASN A 1 89 ? 7.922 2.799 5.801 1 62.78 89 ASN A N 1
ATOM 738 C CA . ASN A 1 89 ? 7.176 3.963 6.27 1 62.78 89 ASN A CA 1
ATOM 739 C C . ASN A 1 89 ? 5.684 3.83 5.973 1 62.78 89 ASN A C 1
ATOM 741 O O . ASN A 1 89 ? 5.152 4.531 5.113 1 62.78 89 ASN A O 1
ATOM 745 N N . SER A 1 90 ? 5.094 2.658 6.312 1 66.69 90 SER A N 1
ATOM 746 C CA . SER A 1 90 ? 3.654 2.461 6.172 1 66.69 90 SER A CA 1
ATOM 747 C C . SER A 1 90 ? 2.953 2.537 7.523 1 66.69 90 SER A C 1
ATOM 749 O O . SER A 1 90 ? 3.402 1.926 8.5 1 66.69 90 SER A O 1
ATOM 751 N N . ASP A 1 91 ? 1.863 3.289 7.566 1 70.25 91 ASP A N 1
ATOM 752 C CA . ASP A 1 91 ? 1.106 3.449 8.805 1 70.25 91 ASP A CA 1
ATOM 753 C C . ASP A 1 91 ? 0.597 2.104 9.32 1 70.25 91 ASP A C 1
ATOM 755 O O . ASP A 1 91 ? 0.346 1.942 10.516 1 70.25 91 ASP A O 1
ATOM 759 N N . GLU A 1 92 ? 0.484 1.25 8.367 1 65.94 92 GLU A N 1
ATOM 760 C CA . GLU A 1 92 ? -0.01 -0.074 8.734 1 65.94 92 GLU A CA 1
ATOM 761 C C . GLU A 1 92 ? 0.997 -0.815 9.609 1 65.94 92 GLU A C 1
ATOM 763 O O . GLU A 1 92 ? 0.632 -1.741 10.336 1 65.94 92 GLU A O 1
ATOM 768 N N . ASN A 1 93 ? 2.254 -0.35 9.602 1 68.81 93 ASN A N 1
ATOM 769 C CA . ASN A 1 93 ? 3.311 -1.042 10.336 1 68.81 93 ASN A CA 1
ATOM 770 C C . ASN A 1 93 ? 3.551 -0.413 11.703 1 68.81 93 ASN A C 1
ATOM 772 O O . ASN A 1 93 ? 4.441 -0.838 12.438 1 68.81 93 ASN A O 1
ATOM 776 N N . LEU A 1 94 ? 2.811 0.568 12.031 1 76.12 94 LEU A N 1
ATOM 777 C CA . LEU A 1 94 ? 3 1.252 13.305 1 76.12 94 LEU A CA 1
ATOM 778 C C . LEU A 1 94 ? 2.26 0.529 14.422 1 76.12 94 LEU A C 1
ATOM 780 O O . LEU A 1 94 ? 1.052 0.299 14.328 1 76.12 94 LEU A O 1
ATOM 784 N N . ILE A 1 95 ? 3.004 0.104 15.453 1 80.06 95 ILE A N 1
ATOM 785 C CA . ILE A 1 95 ? 2.422 -0.576 16.609 1 80.06 95 ILE A CA 1
ATOM 786 C C . ILE A 1 95 ? 2.791 0.169 17.891 1 80.06 95 ILE A C 1
ATOM 788 O O . ILE A 1 95 ? 3.596 1.104 17.859 1 80.06 95 ILE A O 1
ATOM 792 N N . ASN A 1 96 ? 2.074 -0.187 19.078 1 89.38 96 ASN A N 1
ATOM 793 C CA . ASN A 1 96 ? 2.32 0.461 20.359 1 89.38 96 ASN A CA 1
ATOM 794 C C . ASN A 1 96 ? 2.168 1.977 20.266 1 89.38 96 ASN A C 1
ATOM 796 O O . ASN A 1 96 ? 3.057 2.723 20.688 1 89.38 96 ASN A O 1
ATOM 800 N N . LYS A 1 97 ? 1.15 2.408 19.797 1 93.12 97 LYS A N 1
ATOM 801 C CA . LYS A 1 97 ? 0.892 3.801 19.438 1 93.12 97 LYS A CA 1
ATOM 802 C C . LYS A 1 97 ? 0.521 4.621 20.672 1 93.12 97 LYS A C 1
ATOM 804 O O . LYS A 1 97 ? -0.289 4.188 21.5 1 93.12 97 LYS A O 1
ATOM 809 N N . GLU A 1 98 ? 1.13 5.727 20.828 1 96.62 98 GLU A N 1
ATOM 810 C CA . GLU A 1 98 ? 0.683 6.781 21.734 1 96.62 98 GLU A CA 1
ATOM 811 C C . GLU A 1 98 ? 0.084 7.957 20.969 1 96.62 98 GLU A C 1
ATOM 813 O O . GLU A 1 98 ? 0.752 8.555 20.109 1 96.62 98 GLU A O 1
ATOM 818 N N . TYR A 1 99 ? -1.088 8.281 21.297 1 98 99 TYR A N 1
ATOM 819 C CA . TYR A 1 99 ? -1.799 9.297 20.531 1 98 99 TYR A CA 1
ATOM 820 C C . TYR A 1 99 ? -1.508 10.695 21.078 1 98 99 TYR A C 1
ATOM 822 O O . TYR A 1 99 ? -1.359 10.875 22.281 1 98 99 TYR A O 1
ATOM 830 N N . ASN A 1 100 ? -1.496 11.664 20.25 1 98.25 100 ASN A N 1
ATOM 831 C CA . ASN A 1 100 ? -1.225 13.062 20.547 1 98.25 100 ASN A CA 1
ATOM 832 C C . ASN A 1 100 ? -2.48 13.789 21.016 1 98.25 100 ASN A C 1
ATOM 834 O O . ASN A 1 100 ? -2.826 14.852 20.5 1 98.25 100 ASN A O 1
ATOM 838 N N . LYS A 1 101 ? -3.113 13.336 22 1 97.75 101 LYS A N 1
ATOM 839 C CA . LYS A 1 101 ? -4.438 13.797 22.406 1 97.75 101 LYS A CA 1
ATOM 840 C C . LYS A 1 101 ? -4.363 15.172 23.078 1 97.75 101 LYS A C 1
ATOM 842 O O . LYS A 1 101 ? -5.188 16.047 22.797 1 97.75 101 LYS A O 1
ATOM 847 N N . LYS A 1 102 ? -3.439 15.352 23.922 1 97.25 102 LYS A N 1
ATOM 848 C CA . LYS A 1 102 ? -3.328 16.609 24.656 1 97.25 102 LYS A CA 1
ATOM 849 C C . LYS A 1 102 ? -3.164 17.797 23.703 1 97.25 102 LYS A C 1
ATOM 851 O O . LYS A 1 102 ? -3.904 18.766 23.781 1 97.25 102 LYS A O 1
ATOM 856 N N . ALA A 1 103 ? -2.23 17.641 22.797 1 97.5 103 ALA A N 1
ATOM 857 C CA . ALA A 1 103 ? -1.942 18.734 21.875 1 97.5 103 ALA A CA 1
ATOM 858 C C . ALA A 1 103 ? -3.139 19.016 20.969 1 97.5 103 ALA A C 1
ATOM 860 O O . ALA A 1 103 ? -3.502 20.188 20.75 1 97.5 103 ALA A O 1
ATOM 861 N N . ILE A 1 104 ? -3.744 18 20.469 1 98.31 104 ILE A N 1
ATOM 862 C CA . ILE A 1 104 ? -4.848 18.172 19.516 1 98.31 104 ILE A CA 1
ATOM 863 C C . ILE A 1 104 ? -6.059 18.75 20.234 1 98.31 104 ILE A C 1
ATOM 865 O O . ILE A 1 104 ? -6.73 19.641 19.719 1 98.31 104 ILE A O 1
ATOM 869 N N . ASN A 1 105 ? -6.297 18.281 21.422 1 97.12 105 ASN A N 1
ATOM 870 C CA . ASN A 1 105 ? -7.379 18.859 22.219 1 97.12 105 ASN A CA 1
ATOM 871 C C . ASN A 1 105 ? -7.152 20.344 22.5 1 97.12 105 ASN A C 1
ATOM 873 O O . ASN A 1 105 ? -8.086 21.141 22.422 1 97.12 105 ASN A O 1
ATOM 877 N N . GLU A 1 106 ? -5.965 20.594 22.891 1 96.88 106 GLU A N 1
ATOM 878 C CA . GLU A 1 106 ? -5.625 21.984 23.141 1 96.88 106 GLU A CA 1
ATOM 879 C C . GLU A 1 106 ? -5.871 22.844 21.906 1 96.88 106 GLU A C 1
ATOM 881 O O . GLU A 1 106 ? -6.434 23.938 22.016 1 96.88 106 GLU A O 1
ATOM 886 N N . ILE A 1 107 ? -5.453 22.406 20.734 1 98 107 ILE A N 1
ATOM 887 C CA . ILE A 1 107 ? -5.641 23.141 19.484 1 98 107 ILE A CA 1
ATOM 888 C C . ILE A 1 107 ? -7.133 23.344 19.234 1 98 107 ILE A C 1
ATOM 890 O O . ILE A 1 107 ? -7.566 24.469 18.938 1 98 107 ILE A O 1
ATOM 894 N N . LEU A 1 108 ? -7.93 22.359 19.422 1 97.19 108 LEU A N 1
ATOM 895 C CA . LEU A 1 108 ? -9.352 22.391 19.078 1 97.19 108 LEU A CA 1
ATOM 896 C C . LEU A 1 108 ? -10.125 23.266 20.062 1 97.19 108 LEU A C 1
ATOM 898 O O . LEU A 1 108 ? -11.18 23.797 19.734 1 97.19 108 LEU A O 1
ATOM 902 N N . THR A 1 109 ? -9.594 23.484 21.266 1 95.5 109 THR A N 1
ATOM 903 C CA . THR A 1 109 ? -10.32 24.234 22.281 1 95.5 109 THR A CA 1
ATOM 904 C C . THR A 1 109 ? -9.844 25.672 22.344 1 95.5 109 THR A C 1
ATOM 906 O O . THR A 1 109 ? -10.562 26.562 22.828 1 95.5 109 THR A O 1
ATOM 909 N N . THR A 1 110 ? -8.68 25.906 21.969 1 96.5 110 THR A N 1
ATOM 910 C CA . THR A 1 110 ? -8.117 27.234 22.156 1 96.5 110 THR A CA 1
ATOM 911 C C . THR A 1 110 ? -8.133 28.016 20.844 1 96.5 110 THR A C 1
ATOM 913 O O . THR A 1 110 ? -8.016 29.25 20.844 1 96.5 110 THR A O 1
ATOM 916 N N . LYS A 1 111 ? -8.203 27.328 19.75 1 96.69 111 LYS A N 1
ATOM 917 C CA . LYS A 1 111 ? -8.242 27.984 18.453 1 96.69 111 LYS A CA 1
ATOM 918 C C . LYS A 1 111 ? -9.625 27.859 17.812 1 96.69 111 LYS A C 1
ATOM 920 O O . LYS A 1 111 ? -10.438 27.031 18.25 1 96.69 111 LYS A O 1
ATOM 925 N N . ASN A 1 112 ? -9.859 28.75 16.844 1 96.25 112 ASN A N 1
ATOM 926 C CA . ASN A 1 112 ? -11.133 28.734 16.141 1 96.25 112 ASN A CA 1
ATOM 927 C C . ASN A 1 112 ? -11.078 27.828 14.914 1 96.25 112 ASN A C 1
ATOM 929 O O . ASN A 1 112 ? -11.367 28.266 13.797 1 96.25 112 ASN A O 1
ATOM 933 N N . ILE A 1 113 ? -10.758 26.562 15.148 1 97.44 113 ILE A N 1
ATOM 934 C CA . ILE A 1 113 ? -10.641 25.609 14.055 1 97.44 113 ILE A CA 1
ATOM 935 C C . ILE A 1 113 ? -12.031 25.312 13.484 1 97.44 113 ILE A C 1
ATOM 937 O O . ILE A 1 113 ? -12.961 25 14.227 1 97.44 113 ILE A O 1
ATOM 941 N N . LYS A 1 114 ? -12.109 25.422 12.234 1 96.25 114 LYS A N 1
ATOM 942 C CA . LYS A 1 114 ? -13.367 25.156 11.547 1 96.25 114 LYS A CA 1
ATOM 943 C C . LYS A 1 114 ? -13.281 23.891 10.711 1 96.25 114 LYS A C 1
ATOM 945 O O . LYS A 1 114 ? -14.297 23.25 10.445 1 96.25 114 LYS A O 1
ATOM 950 N N . GLN A 1 115 ? -12.086 23.578 10.312 1 97.06 115 GLN A N 1
ATOM 951 C CA . GLN A 1 115 ? -11.875 22.469 9.391 1 97.06 115 GLN A CA 1
ATOM 952 C C . GLN A 1 115 ? -10.625 21.672 9.758 1 97.06 115 GLN A C 1
ATOM 954 O O . GLN A 1 115 ? -9.594 22.25 10.102 1 97.06 115 GLN A O 1
ATOM 959 N N . ILE A 1 116 ? -10.773 20.359 9.727 1 97.94 116 ILE A N 1
ATOM 960 C CA . ILE A 1 116 ? -9.617 19.469 9.852 1 97.94 116 ILE A CA 1
ATOM 961 C C . ILE A 1 116 ? -9.352 18.781 8.516 1 97.94 116 ILE A C 1
ATOM 963 O O . ILE A 1 116 ? -10.266 18.234 7.898 1 97.94 116 ILE A O 1
ATOM 967 N N . LEU A 1 117 ? -8.156 18.859 8.023 1 98.06 117 LEU A N 1
ATOM 968 C CA . LEU A 1 117 ? -7.695 18.203 6.809 1 98.06 117 LEU A CA 1
ATOM 969 C C . LEU A 1 117 ? -6.801 17.016 7.145 1 98.06 117 LEU A C 1
ATOM 971 O O . LEU A 1 117 ? -5.703 17.188 7.68 1 98.06 117 LEU A O 1
ATOM 975 N N . PHE A 1 118 ? -7.309 15.844 6.852 1 96.81 118 PHE A N 1
ATOM 976 C CA . PHE A 1 118 ? -6.527 14.641 7.082 1 96.81 118 PHE A CA 1
ATOM 977 C C . PHE A 1 118 ? -5.727 14.266 5.844 1 96.81 118 PHE A C 1
ATOM 979 O O . PHE A 1 118 ? -6.27 14.227 4.734 1 96.81 118 PHE A O 1
ATOM 986 N N . THR A 1 119 ? -4.445 13.992 6.008 1 95.94 119 THR A N 1
ATOM 987 C CA . THR A 1 119 ? -3.65 13.586 4.852 1 95.94 119 THR A CA 1
ATOM 988 C C . THR A 1 119 ? -3.707 12.078 4.66 1 95.94 119 THR A C 1
ATOM 990 O O . THR A 1 119 ? -2.684 11.398 4.742 1 95.94 119 THR A O 1
ATOM 993 N N . GLY A 1 120 ? -4.879 11.578 4.336 1 89.56 120 GLY A N 1
ATOM 994 C CA . GLY A 1 120 ? -5.082 10.156 4.094 1 89.56 120 GLY A CA 1
ATOM 995 C C . GLY A 1 120 ? -6.254 9.586 4.867 1 89.56 120 GLY A C 1
ATOM 996 O O . GLY A 1 120 ? -6.566 10.047 5.965 1 89.56 120 GLY A O 1
ATOM 997 N N . LYS A 1 121 ? -6.875 8.531 4.391 1 84.19 121 LYS A N 1
ATOM 998 C CA . LYS A 1 121 ? -8.023 7.871 5 1 84.19 121 LYS A CA 1
ATOM 999 C C . LYS A 1 121 ? -7.645 7.219 6.324 1 84.19 121 LYS A C 1
ATOM 1001 O O . LYS A 1 121 ? -8.445 7.195 7.266 1 84.19 121 LYS A O 1
ATOM 1006 N N . GLY A 1 122 ? -6.445 6.691 6.359 1 85 122 GLY A N 1
ATOM 1007 C CA . GLY A 1 122 ? -5.988 6.047 7.578 1 85 122 GLY A CA 1
ATOM 1008 C C . GLY A 1 122 ? -5.938 6.992 8.766 1 85 122 GLY A C 1
ATOM 1009 O O . GLY A 1 122 ? -6.359 6.633 9.867 1 85 122 GLY A O 1
ATOM 1010 N N . VAL A 1 123 ? -5.445 8.172 8.523 1 92.56 123 VAL A N 1
ATOM 1011 C CA . VAL A 1 123 ? -5.355 9.188 9.57 1 92.56 123 VAL A CA 1
ATOM 1012 C C . VAL A 1 123 ? -6.758 9.555 10.055 1 92.56 123 VAL A C 1
ATOM 1014 O O . VAL A 1 123 ? -7.004 9.625 11.266 1 92.56 123 VAL A O 1
ATOM 1017 N N . HIS A 1 124 ? -7.645 9.781 9.117 1 93.69 124 HIS A N 1
ATOM 1018 C CA . HIS A 1 124 ? -9.031 10.109 9.438 1 93.69 124 HIS A CA 1
ATOM 1019 C C . HIS A 1 124 ? -9.672 9.023 10.289 1 93.69 124 HIS A C 1
ATOM 1021 O O . HIS A 1 124 ? -10.266 9.312 11.336 1 93.69 124 HIS A O 1
ATOM 1027 N N . LYS A 1 125 ? -9.555 7.809 9.836 1 88.88 125 LYS A N 1
ATOM 1028 C CA . LYS A 1 125 ? -10.141 6.68 10.547 1 88.88 125 LYS A CA 1
ATOM 1029 C C . LYS A 1 125 ? -9.633 6.605 11.984 1 88.88 125 LYS A C 1
ATOM 1031 O O . LYS A 1 125 ? -10.414 6.473 12.922 1 88.88 125 LYS A O 1
ATOM 1036 N N . GLU A 1 126 ? -8.344 6.66 12.133 1 91.25 126 GLU A N 1
ATOM 1037 C CA . GLU A 1 126 ? -7.742 6.586 13.453 1 91.25 126 GLU A CA 1
ATOM 1038 C C . GLU A 1 126 ? -8.203 7.746 14.336 1 91.25 126 GLU A C 1
ATOM 1040 O O . GLU A 1 126 ? -8.43 7.57 15.531 1 91.25 126 GLU A O 1
ATOM 1045 N N . PHE A 1 127 ? -8.289 8.938 13.758 1 95.88 127 PHE A N 1
ATOM 1046 C CA . PHE A 1 127 ? -8.742 10.117 14.477 1 95.88 127 PHE A CA 1
ATOM 1047 C C . PHE A 1 127 ? -10.164 9.922 14.992 1 95.88 127 PHE A C 1
ATOM 1049 O O . PHE A 1 127 ? -10.438 10.133 16.172 1 95.88 127 PHE A O 1
ATOM 1056 N N . ILE A 1 128 ? -11.07 9.469 14.188 1 93.44 128 ILE A N 1
ATOM 1057 C CA . ILE A 1 128 ? -12.477 9.273 14.539 1 93.44 128 ILE A CA 1
ATOM 1058 C C . ILE A 1 128 ? -12.586 8.234 15.648 1 93.44 128 ILE A C 1
ATOM 1060 O O . ILE A 1 128 ? -13.398 8.383 16.562 1 93.44 128 ILE A O 1
ATOM 1064 N N . GLU A 1 129 ? -11.75 7.277 15.578 1 92.25 129 GLU A N 1
ATOM 1065 C CA . GLU A 1 129 ? -11.828 6.16 16.516 1 92.25 129 GLU A CA 1
ATOM 1066 C C . GLU A 1 129 ? -11.227 6.527 17.859 1 92.25 129 GLU A C 1
ATOM 1068 O O . GLU A 1 129 ? -11.617 5.977 18.891 1 92.25 129 GLU A O 1
ATOM 1073 N N . ASN A 1 130 ? -10.312 7.492 17.891 1 95.88 130 ASN A N 1
ATOM 1074 C CA . ASN A 1 130 ? -9.5 7.613 19.094 1 95.88 130 ASN A CA 1
ATOM 1075 C C . ASN A 1 130 ? -9.594 9.016 19.703 1 95.88 130 ASN A C 1
ATOM 1077 O O . ASN A 1 130 ? -9.117 9.258 20.812 1 95.88 130 ASN A O 1
ATOM 1081 N N . PHE A 1 131 ? -10.148 9.953 19.016 1 96.94 131 PHE A N 1
ATOM 1082 C CA . PHE A 1 131 ? -10.156 11.336 19.469 1 96.94 131 PHE A CA 1
ATOM 1083 C C . PHE A 1 131 ? -11.586 11.836 19.656 1 96.94 131 PHE A C 1
ATOM 1085 O O . PHE A 1 131 ? -12.508 11.344 19 1 96.94 131 PHE A O 1
ATOM 1092 N N . GLU A 1 132 ? -11.727 12.781 20.578 1 94.69 132 GLU A N 1
ATOM 1093 C CA . GLU A 1 132 ? -12.953 13.555 20.703 1 94.69 132 GLU A CA 1
ATOM 1094 C C . GLU A 1 132 ? -12.836 14.906 20 1 94.69 132 GLU A C 1
ATOM 1096 O O . GLU A 1 132 ? -11.789 15.555 20.062 1 94.69 132 GLU A O 1
ATOM 1101 N N . PHE A 1 133 ? -13.852 15.305 19.344 1 94 133 PHE A N 1
ATOM 1102 C CA . PHE A 1 133 ? -13.859 16.562 18.594 1 94 133 PHE A CA 1
ATOM 1103 C C . PHE A 1 133 ? -15.281 17.109 18.469 1 94 133 PHE A C 1
ATOM 1105 O O . PHE A 1 133 ? -16.25 16.344 18.562 1 94 133 PHE A O 1
ATOM 1112 N N . PRO A 1 134 ? -15.414 18.406 18.297 1 92.62 134 PRO A N 1
ATOM 1113 C CA . PRO A 1 134 ? -16.75 19 18.125 1 92.62 134 PRO A CA 1
ATOM 1114 C C . PRO A 1 134 ? -17.453 18.5 16.859 1 92.62 134 PRO A C 1
ATOM 1116 O O . PRO A 1 134 ? -16.812 18.344 15.82 1 92.62 134 PRO A O 1
ATOM 1119 N N . LYS A 1 135 ? -18.703 18.406 16.891 1 89.75 135 LYS A N 1
ATOM 1120 C CA . LYS A 1 135 ? -19.5 17.859 15.797 1 89.75 135 LYS A CA 1
ATOM 1121 C C . LYS A 1 135 ? -19.594 18.844 14.625 1 89.75 135 LYS A C 1
ATOM 1123 O O . LYS A 1 135 ? -19.859 18.438 13.492 1 89.75 135 LYS A O 1
ATOM 1128 N N . HIS A 1 136 ? -19.375 20.078 14.953 1 91.5 136 HIS A N 1
ATOM 1129 C CA . HIS A 1 136 ? -19.578 21.078 13.906 1 91.5 136 HIS A CA 1
ATOM 1130 C C . HIS A 1 136 ? -18.359 21.188 13.008 1 91.5 136 HIS A C 1
ATOM 1132 O O . HIS A 1 136 ? -18.391 21.891 11.992 1 91.5 136 HIS A O 1
ATOM 1138 N N . LEU A 1 137 ? -17.297 20.547 13.344 1 95.31 137 LEU A N 1
ATOM 1139 C CA . LEU A 1 137 ? -16.062 20.625 12.555 1 95.31 137 LEU A CA 1
ATOM 1140 C C . LEU A 1 137 ? -16.266 19.984 11.188 1 95.31 137 LEU A C 1
ATOM 1142 O O . LEU A 1 137 ? -16.891 18.922 11.078 1 95.31 137 LEU A O 1
ATOM 1146 N N . ASP A 1 138 ? -15.82 20.688 10.188 1 94.31 138 ASP A N 1
ATOM 1147 C CA . ASP A 1 138 ? -15.742 20.094 8.852 1 94.31 138 ASP A CA 1
ATOM 1148 C C . ASP A 1 138 ? -14.539 19.156 8.734 1 94.31 138 ASP A C 1
ATOM 1150 O O . ASP A 1 138 ? -13.398 19.594 8.883 1 94.31 138 ASP A O 1
ATOM 1154 N N . LEU A 1 139 ? -14.805 17.938 8.523 1 96.12 139 LEU A N 1
ATOM 1155 C CA . LEU A 1 139 ? -13.75 16.938 8.398 1 96.12 139 LEU A CA 1
ATOM 1156 C C . LEU A 1 139 ? -13.523 16.562 6.941 1 96.12 139 LEU A C 1
ATOM 1158 O O . LEU A 1 139 ? -14.453 16.094 6.27 1 96.12 139 LEU A O 1
ATOM 1162 N N . VAL A 1 140 ? -12.305 16.75 6.449 1 95.25 140 VAL A N 1
ATOM 1163 C CA . VAL A 1 140 ? -11.977 16.516 5.051 1 95.25 140 VAL A CA 1
ATOM 1164 C C . VAL A 1 140 ? -10.82 15.516 4.957 1 95.25 140 VAL A C 1
ATOM 1166 O O . VAL A 1 140 ? -9.812 15.664 5.645 1 95.25 140 VAL A O 1
ATOM 1169 N N . VAL A 1 141 ? -11.039 14.508 4.117 1 94 141 VAL A N 1
ATOM 1170 C CA . VAL A 1 141 ? -9.961 13.562 3.855 1 94 141 VAL A CA 1
ATOM 1171 C C . VAL A 1 141 ? -9.297 13.891 2.521 1 94 141 VAL A C 1
ATOM 1173 O O . VAL A 1 141 ? -9.938 13.844 1.471 1 94 141 VAL A O 1
ATOM 1176 N N . LEU A 1 142 ? -8.055 14.234 2.561 1 93.94 142 LEU A N 1
ATOM 1177 C CA . LEU A 1 142 ? -7.246 14.484 1.369 1 93.94 142 LEU A CA 1
ATOM 1178 C C . LEU A 1 142 ? -6.543 13.211 0.914 1 93.94 142 LEU A C 1
ATOM 1180 O O . LEU A 1 142 ? -6.305 12.312 1.718 1 93.94 142 LEU A O 1
ATOM 1184 N N . PRO A 1 143 ? -6.23 13.172 -0.418 1 88.31 143 PRO A N 1
ATOM 1185 C CA . PRO A 1 143 ? -5.359 12.062 -0.822 1 88.31 143 PRO A CA 1
ATOM 1186 C C . PRO A 1 143 ? -4.016 12.078 -0.102 1 88.31 143 PRO A C 1
ATOM 1188 O O . PRO A 1 143 ? -3.438 13.148 0.111 1 88.31 143 PRO A O 1
ATOM 1191 N N . SER A 1 144 ? -3.564 10.906 0.203 1 89 144 SER A N 1
ATOM 1192 C CA . SER A 1 144 ? -2.271 10.828 0.872 1 89 144 SER A CA 1
ATOM 1193 C C . SER A 1 144 ? -1.16 11.406 -0.003 1 89 144 SER A C 1
ATOM 1195 O O . SER A 1 144 ? -1.095 11.117 -1.199 1 89 144 SER A O 1
ATOM 1197 N N . PRO A 1 145 ? -0.333 12.148 0.634 1 91.19 145 PRO A N 1
ATOM 1198 C CA . PRO A 1 145 ? 0.791 12.68 -0.146 1 91.19 145 PRO A CA 1
ATOM 1199 C C . PRO A 1 145 ? 1.894 11.641 -0.364 1 91.19 145 PRO A C 1
ATOM 1201 O O . PRO A 1 145 ? 2.828 11.883 -1.133 1 91.19 145 PRO A O 1
ATOM 1204 N N . SER A 1 146 ? 1.886 10.492 0.244 1 82.06 146 SER A N 1
ATOM 1205 C CA . SER A 1 146 ? 2.852 9.43 0.002 1 82.06 146 SER A CA 1
ATOM 1206 C C . SER A 1 146 ? 2.674 8.82 -1.387 1 82.06 146 SER A C 1
ATOM 1208 O O . SER A 1 146 ? 1.545 8.625 -1.845 1 82.06 146 SER A O 1
ATOM 1210 N N . PRO A 1 147 ? 3.848 8.641 -2.057 1 71.81 147 PRO A N 1
ATOM 1211 C CA . PRO A 1 147 ? 3.75 8.07 -3.4 1 71.81 147 PRO A CA 1
ATOM 1212 C C . PRO A 1 147 ? 3.377 6.586 -3.387 1 71.81 147 PRO A C 1
ATOM 1214 O O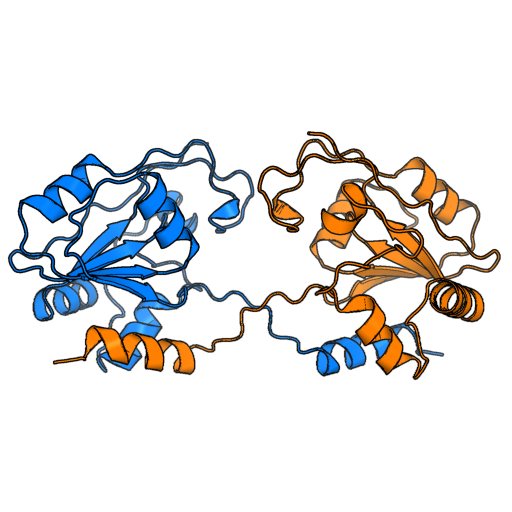 . PRO A 1 147 ? 4.133 5.762 -2.867 1 71.81 147 PRO A O 1
ATOM 1217 N N . VAL A 1 148 ? 2.193 6.086 -3.146 1 59.09 148 VAL A N 1
ATOM 1218 C CA . VAL A 1 148 ? 1.889 4.668 -3.297 1 59.09 148 VAL A CA 1
ATOM 1219 C C . VAL A 1 148 ? 1.897 4.293 -4.777 1 59.09 148 VAL A C 1
ATOM 1221 O O . VAL A 1 148 ? 1.245 4.945 -5.594 1 59.09 148 VAL A O 1
ATOM 1224 N N . TYR A 1 149 ? 3.033 3.68 -5.281 1 50.69 149 TYR A N 1
ATOM 1225 C CA . TYR A 1 149 ? 3.312 3.342 -6.672 1 50.69 149 TYR A CA 1
ATOM 1226 C C . TYR A 1 149 ? 2.512 2.119 -7.105 1 50.69 149 TYR A C 1
ATOM 1228 O O . TYR A 1 149 ? 2.57 1.069 -6.461 1 50.69 149 TYR A O 1
ATOM 1236 N N . ARG A 1 150 ? 1.107 2.068 -7.156 1 51.69 150 ARG A N 1
ATOM 1237 C CA . ARG A 1 150 ? 0.529 0.854 -7.723 1 51.69 150 ARG A CA 1
ATOM 1238 C C . ARG A 1 150 ? 0.206 1.038 -9.203 1 51.69 150 ARG A C 1
ATOM 1240 O O . ARG A 1 150 ? -0.916 1.405 -9.555 1 51.69 150 ARG A O 1
ATOM 1247 N N . ARG A 1 151 ? 1.163 1.52 -10.023 1 55.34 151 ARG A N 1
ATOM 1248 C CA . ARG A 1 151 ? 0.869 2.209 -11.273 1 55.34 151 ARG A CA 1
ATOM 1249 C C . ARG A 1 151 ? 0.485 1.217 -12.367 1 55.34 151 ARG A C 1
ATOM 1251 O O . ARG A 1 151 ? 0.054 1.615 -13.453 1 55.34 151 ARG A O 1
ATOM 1258 N N . LEU A 1 152 ? 0.747 -0.197 -12.273 1 70.69 152 LEU A N 1
ATOM 1259 C CA . LEU A 1 152 ? 0.504 -0.883 -13.531 1 70.69 152 LEU A CA 1
ATOM 1260 C C . LEU A 1 152 ? -0.97 -1.249 -13.68 1 70.69 152 LEU A C 1
ATOM 1262 O O . LEU A 1 152 ? -1.573 -1.793 -12.75 1 70.69 152 LEU A O 1
ATOM 1266 N N . ASN A 1 153 ? -1.641 -0.785 -14.797 1 79.44 153 ASN A N 1
ATOM 1267 C CA . ASN A 1 153 ? -3.004 -1.232 -15.062 1 79.44 153 ASN A CA 1
ATOM 1268 C C . ASN A 1 153 ? -3.035 -2.684 -15.531 1 79.44 153 ASN A C 1
ATOM 1270 O O . ASN A 1 153 ? -1.987 -3.314 -15.688 1 79.44 153 ASN A O 1
ATOM 1274 N N . LEU A 1 154 ? -4.188 -3.207 -15.672 1 89.06 154 LEU A N 1
ATOM 1275 C CA . LEU A 1 154 ? -4.41 -4.605 -16.016 1 89.06 154 LEU A CA 1
ATOM 1276 C C . LEU A 1 154 ? -3.674 -4.973 -17.297 1 89.06 154 LEU A C 1
ATOM 1278 O O . LEU A 1 154 ? -3.004 -6.008 -17.359 1 89.06 154 LEU A O 1
ATOM 1282 N N . GLN A 1 155 ? -3.771 -4.074 -18.266 1 90.62 155 GLN A N 1
ATOM 1283 C CA . GLN A 1 155 ? -3.166 -4.344 -19.578 1 90.62 155 GLN A CA 1
ATOM 1284 C C . GLN A 1 155 ? -1.643 -4.336 -19.484 1 90.62 155 GLN A C 1
ATOM 1286 O O . GLN A 1 155 ? -0.975 -5.16 -20.109 1 90.62 155 GLN A O 1
ATOM 1291 N N . ASP A 1 156 ? -1.13 -3.455 -18.766 1 86.5 156 ASP A N 1
ATOM 1292 C CA . ASP A 1 156 ? 0.314 -3.379 -18.562 1 86.5 156 ASP A CA 1
ATOM 1293 C C . ASP A 1 156 ? 0.84 -4.629 -17.875 1 86.5 156 ASP A C 1
ATOM 1295 O O . ASP A 1 156 ? 1.873 -5.18 -18.266 1 86.5 156 ASP A O 1
ATOM 1299 N N . LYS A 1 157 ? 0.146 -5.059 -16.906 1 90.44 157 LYS A N 1
ATOM 1300 C CA . LYS A 1 157 ? 0.532 -6.285 -16.203 1 90.44 157 LYS A CA 1
ATOM 1301 C C . LYS A 1 157 ? 0.505 -7.484 -17.156 1 90.44 157 LYS A C 1
ATOM 1303 O O . LYS A 1 157 ? 1.426 -8.305 -17.156 1 90.44 157 LYS A O 1
ATOM 1308 N N . ALA A 1 158 ? -0.555 -7.52 -17.891 1 94.44 158 ALA A N 1
ATOM 1309 C CA . ALA A 1 158 ? -0.708 -8.633 -18.812 1 94.44 158 ALA A CA 1
ATOM 1310 C C . ALA A 1 158 ? 0.455 -8.688 -19.797 1 94.44 158 ALA A C 1
ATOM 1312 O O . ALA A 1 158 ? 0.937 -9.773 -20.141 1 94.44 158 ALA A O 1
ATOM 1313 N N . LYS A 1 159 ? 0.93 -7.559 -20.266 1 92.06 159 LYS A N 1
ATOM 1314 C CA . LYS A 1 159 ? 2.062 -7.5 -21.188 1 92.06 159 LYS A CA 1
ATOM 1315 C C . LYS A 1 159 ? 3.322 -8.078 -20.547 1 92.06 159 LYS A C 1
ATOM 1317 O O . LYS A 1 159 ? 4.047 -8.852 -21.188 1 92.06 159 LYS A O 1
ATOM 1322 N N . ILE A 1 160 ? 3.562 -7.809 -19.391 1 90.75 160 ILE A N 1
ATOM 1323 C CA . ILE A 1 160 ? 4.734 -8.305 -18.672 1 90.75 160 ILE A CA 1
ATOM 1324 C C . ILE A 1 160 ? 4.617 -9.812 -18.469 1 90.75 160 ILE A C 1
ATOM 1326 O O . ILE A 1 160 ? 5.57 -10.555 -18.719 1 90.75 160 ILE A O 1
ATOM 1330 N N . TYR A 1 161 ? 3.445 -10.203 -17.984 1 95.94 161 TYR A N 1
ATOM 1331 C CA . TYR A 1 161 ? 3.227 -11.633 -17.781 1 95.94 161 TYR A CA 1
ATOM 1332 C C . TYR A 1 161 ? 3.441 -12.406 -19.078 1 95.94 161 TYR A C 1
ATOM 1334 O O . TYR A 1 161 ? 3.992 -13.508 -19.062 1 95.94 161 TYR A O 1
ATOM 1342 N N . LYS A 1 162 ? 2.898 -11.859 -20.109 1 94.75 162 LYS A N 1
ATOM 1343 C CA . LYS A 1 162 ? 2.982 -12.516 -21.422 1 94.75 162 LYS A CA 1
ATOM 1344 C C . LYS A 1 162 ? 4.426 -12.852 -21.766 1 94.75 162 LYS A C 1
ATOM 1346 O O . LYS A 1 162 ? 4.703 -13.898 -22.359 1 94.75 162 LYS A O 1
ATOM 1351 N N . ASP A 1 163 ? 5.395 -12.078 -21.406 1 90.88 163 ASP A N 1
ATOM 1352 C CA . ASP A 1 163 ? 6.812 -12.266 -21.703 1 90.88 163 ASP A CA 1
ATOM 1353 C C . ASP A 1 163 ? 7.344 -13.531 -21.031 1 90.88 163 ASP A C 1
ATOM 1355 O O . ASP A 1 163 ? 8.305 -14.141 -21.516 1 90.88 163 ASP A O 1
ATOM 1359 N N . TYR A 1 164 ? 6.668 -14.023 -20 1 90.56 164 TYR A N 1
ATOM 1360 C CA . TYR A 1 164 ? 7.219 -15.148 -19.25 1 90.56 164 TYR A CA 1
ATOM 1361 C C . TYR A 1 164 ? 6.367 -16.406 -19.453 1 90.56 164 TYR A C 1
ATOM 1363 O O . TYR A 1 164 ? 6.812 -17.516 -19.156 1 90.56 164 TYR A O 1
ATOM 1371 N N . PHE A 1 165 ? 5.211 -16.188 -19.875 1 90.31 165 PHE A N 1
ATOM 1372 C CA . PHE A 1 165 ? 4.34 -17.359 -20.016 1 90.31 165 PHE A CA 1
ATOM 1373 C C . PHE A 1 165 ? 4.348 -17.859 -21.453 1 90.31 165 PHE A C 1
ATOM 1375 O O . PHE A 1 165 ? 4.109 -19.031 -21.703 1 90.31 165 PHE A O 1
ATOM 1382 N N . THR A 1 166 ? 4.371 -16.938 -22.344 1 74.62 166 THR A N 1
ATOM 1383 C CA . THR A 1 166 ? 4.273 -17.359 -23.734 1 74.62 166 THR A CA 1
ATOM 1384 C C . THR A 1 166 ? 5.656 -17.453 -24.375 1 74.62 166 THR A C 1
ATOM 1386 O O . THR A 1 166 ? 5.781 -17.75 -25.562 1 74.62 166 THR A O 1
ATOM 1389 N N . LYS A 1 167 ? 6.766 -16.984 -23.594 1 59.03 167 LYS A N 1
ATOM 1390 C CA . LYS A 1 167 ? 8.07 -17.141 -24.234 1 59.03 167 LYS A CA 1
ATOM 1391 C C . LYS A 1 167 ? 8.383 -18.594 -24.516 1 59.03 167 LYS A C 1
ATOM 1393 O O . LYS A 1 167 ? 8.195 -19.453 -23.656 1 59.03 167 LYS A O 1
ATOM 1398 N N . GLU A 1 168 ? 8.188 -19.062 -25.844 1 46.34 168 GLU A N 1
ATOM 1399 C CA . GLU A 1 168 ? 8.672 -20.297 -26.469 1 46.34 168 GLU A CA 1
ATOM 1400 C C . GLU A 1 168 ? 10.125 -20.578 -26.094 1 46.34 168 GLU A C 1
ATOM 1402 O O . GLU A 1 168 ? 10.922 -19.641 -25.938 1 46.34 168 GLU A O 1
ATOM 1407 N N . MET B 1 1 ? -7.02 -14.547 14.797 1 79.44 1 MET B N 1
ATOM 1408 C CA . MET B 1 1 ? -7.059 -16 14.711 1 79.44 1 MET B CA 1
ATOM 1409 C C . MET B 1 1 ? -6.168 -16.5 13.578 1 79.44 1 MET B C 1
ATOM 1411 O O . MET B 1 1 ? -6.027 -15.828 12.555 1 79.44 1 MET B O 1
ATOM 1415 N N . ILE B 1 2 ? -5.641 -17.688 13.805 1 88.75 2 ILE B N 1
ATOM 1416 C CA . ILE B 1 2 ? -4.742 -18.281 12.812 1 88.75 2 ILE B CA 1
ATOM 1417 C C . ILE B 1 2 ? -5.555 -18.828 11.641 1 88.75 2 ILE B C 1
ATOM 1419 O O . ILE B 1 2 ? -6.551 -19.516 11.836 1 88.75 2 ILE B O 1
ATOM 1423 N N . GLU B 1 3 ? -5.27 -18.469 10.477 1 90.94 3 GLU B N 1
ATOM 1424 C CA . GLU B 1 3 ? -5.914 -18.938 9.258 1 90.94 3 GLU B CA 1
ATOM 1425 C C . GLU B 1 3 ? -5.078 -20.016 8.57 1 90.94 3 GLU B C 1
ATOM 1427 O O . GLU B 1 3 ? -3.852 -19.922 8.523 1 90.94 3 GLU B O 1
ATOM 1432 N N . GLN B 1 4 ? -5.762 -21.047 8.086 1 93 4 GLN B N 1
ATOM 1433 C CA . GLN B 1 4 ? -5.102 -22.141 7.363 1 93 4 GLN B CA 1
ATOM 1434 C C . GLN B 1 4 ? -5.316 -22 5.855 1 93 4 GLN B C 1
ATOM 1436 O O . GLN B 1 4 ? -6.398 -21.609 5.41 1 93 4 GLN B O 1
ATOM 1441 N N . HIS B 1 5 ? -4.312 -22.344 5.168 1 94.62 5 HIS B N 1
ATOM 1442 C CA . HIS B 1 5 ? -4.434 -22.297 3.715 1 94.62 5 HIS B CA 1
ATOM 1443 C C . HIS B 1 5 ? -5.496 -23.266 3.219 1 94.62 5 HIS B C 1
ATOM 1445 O O . HIS B 1 5 ? -5.465 -24.453 3.566 1 94.62 5 HIS B O 1
ATOM 1451 N N . PRO B 1 6 ? -6.301 -22.875 2.379 1 93.12 6 PRO B N 1
ATOM 1452 C CA . PRO B 1 6 ? -7.457 -23.703 2.027 1 93.12 6 PRO B CA 1
ATOM 1453 C C . PRO B 1 6 ? -7.188 -24.625 0.835 1 93.12 6 PRO B C 1
ATOM 1455 O O . PRO B 1 6 ? -7.965 -25.547 0.574 1 93.12 6 PRO B O 1
ATOM 1458 N N . PHE B 1 7 ? -6.145 -24.422 0.068 1 94.44 7 PHE B N 1
ATOM 1459 C CA . PHE B 1 7 ? -5.938 -25.156 -1.172 1 94.44 7 PHE B CA 1
ATOM 1460 C C . PHE B 1 7 ? -4.656 -25.969 -1.104 1 94.44 7 PHE B C 1
ATOM 1462 O O . PHE B 1 7 ? -3.646 -25.516 -0.566 1 94.44 7 PHE B O 1
ATOM 1469 N N . GLU B 1 8 ? -4.672 -27.141 -1.646 1 95.25 8 GLU B N 1
ATOM 1470 C CA . GLU B 1 8 ? -3.471 -27.938 -1.858 1 95.25 8 GLU B CA 1
ATOM 1471 C C . GLU B 1 8 ? -2.715 -27.484 -3.102 1 95.25 8 GLU B C 1
ATOM 1473 O O . GLU B 1 8 ? -3.312 -26.938 -4.031 1 95.25 8 GLU B O 1
ATOM 1478 N N . PRO B 1 9 ? -1.419 -27.75 -3.051 1 98.12 9 PRO B N 1
ATOM 1479 C CA . PRO B 1 9 ? -0.682 -27.438 -4.277 1 98.12 9 PRO B CA 1
ATOM 1480 C C . PRO B 1 9 ? -1.27 -28.125 -5.512 1 98.12 9 PRO B C 1
ATOM 1482 O O . PRO B 1 9 ? -1.771 -29.25 -5.422 1 98.12 9 PRO B O 1
ATOM 1485 N N . PHE B 1 10 ? -1.265 -27.422 -6.605 1 98.31 10 PHE B N 1
ATOM 1486 C CA . PHE B 1 10 ? -1.604 -28 -7.902 1 98.31 10 PHE B CA 1
ATOM 1487 C C . PHE B 1 10 ? -0.346 -28.266 -8.727 1 98.31 10 PHE B C 1
ATOM 1489 O O . PHE B 1 10 ? 0.366 -27.328 -9.102 1 98.31 10 PHE B O 1
ATOM 1496 N N . ILE B 1 11 ? -0.114 -29.562 -9.016 1 98.44 11 ILE B N 1
ATOM 1497 C CA . ILE B 1 11 ? 1.176 -29.953 -9.578 1 98.44 11 ILE B CA 1
ATOM 1498 C C . ILE B 1 11 ? 0.962 -30.906 -10.758 1 98.44 11 ILE B C 1
ATOM 1500 O O . ILE B 1 11 ? 0.987 -32.125 -10.594 1 98.44 11 ILE B O 1
ATOM 1504 N N . PRO B 1 12 ? 0.803 -30.344 -11.938 1 97.69 12 PRO B N 1
ATOM 1505 C CA . PRO B 1 12 ? 0.804 -31.219 -13.102 1 97.69 12 PRO B CA 1
ATOM 1506 C C . PRO B 1 12 ? 2.064 -32.094 -13.195 1 97.69 12 PRO B C 1
ATOM 1508 O O . PRO B 1 12 ? 3.15 -31.625 -12.828 1 97.69 12 PRO B O 1
ATOM 1511 N N . GLU B 1 13 ? 1.991 -33.219 -13.734 1 95.31 13 GLU B N 1
ATOM 1512 C CA . GLU B 1 13 ? 3.066 -34.219 -13.773 1 95.31 13 GLU B CA 1
ATOM 1513 C C . GLU B 1 13 ? 4.293 -33.656 -14.5 1 95.31 13 GLU B C 1
ATOM 1515 O O . GLU B 1 13 ? 5.426 -33.875 -14.055 1 95.31 13 GLU B O 1
ATOM 1520 N N . ASP B 1 14 ? 4.105 -32.906 -15.523 1 96.56 14 ASP B N 1
ATOM 1521 C CA . ASP B 1 14 ? 5.215 -32.438 -16.359 1 96.56 14 ASP B CA 1
ATOM 1522 C C . ASP B 1 14 ? 5.547 -30.969 -16.062 1 96.56 14 ASP B C 1
ATOM 1524 O O . ASP B 1 14 ? 6.008 -30.25 -16.953 1 96.56 14 ASP B O 1
ATOM 1528 N N . SER B 1 15 ? 5.328 -30.578 -14.867 1 97.62 15 SER B N 1
ATOM 1529 C CA . SER B 1 15 ? 5.523 -29.188 -14.5 1 97.62 15 SER B CA 1
ATOM 1530 C C . SER B 1 15 ? 6.973 -28.75 -14.719 1 97.62 15 SER B C 1
ATOM 1532 O O . SER B 1 15 ? 7.898 -29.438 -14.273 1 97.62 15 SER B O 1
ATOM 1534 N N . THR B 1 16 ? 7.203 -27.688 -15.344 1 97.25 16 THR B N 1
ATOM 1535 C CA . THR B 1 16 ? 8.523 -27.109 -15.555 1 97.25 16 THR B CA 1
ATOM 1536 C C . THR B 1 16 ? 8.594 -25.703 -14.953 1 97.25 16 THR B C 1
ATOM 1538 O O . THR B 1 16 ? 9.68 -25.141 -14.789 1 97.25 16 THR B O 1
ATOM 1541 N N . ARG B 1 17 ? 7.426 -25.125 -14.633 1 97.56 17 ARG B N 1
ATOM 1542 C CA . ARG B 1 17 ? 7.328 -23.812 -14.008 1 97.56 17 ARG B CA 1
ATOM 1543 C C . ARG B 1 17 ? 6.48 -23.875 -12.742 1 97.56 17 ARG B C 1
ATOM 1545 O O . ARG B 1 17 ? 5.527 -24.656 -12.656 1 97.56 17 ARG B O 1
ATOM 1552 N N . LEU B 1 18 ? 6.867 -23.062 -11.789 1 98.31 18 LEU B N 1
ATOM 1553 C CA . LEU B 1 18 ? 6.152 -22.984 -10.516 1 98.31 18 LEU B CA 1
ATOM 1554 C C . LEU B 1 18 ? 5.762 -21.547 -10.195 1 98.31 18 LEU B C 1
ATOM 1556 O O . LEU B 1 18 ? 6.613 -20.656 -10.195 1 98.31 18 LEU B O 1
ATOM 1560 N N . ILE B 1 19 ? 4.52 -21.297 -10.016 1 98.62 19 ILE B N 1
ATOM 1561 C CA . ILE B 1 19 ? 4.039 -20 -9.547 1 98.62 19 ILE B CA 1
ATOM 1562 C C . ILE B 1 19 ? 3.891 -20.016 -8.031 1 98.62 19 ILE B C 1
ATOM 1564 O O . ILE B 1 19 ? 3.289 -20.938 -7.469 1 98.62 19 ILE B O 1
ATOM 1568 N N . LEU B 1 20 ? 4.461 -19.078 -7.41 1 98.44 20 LEU B N 1
ATOM 1569 C CA . LEU B 1 20 ? 4.367 -18.953 -5.957 1 98.44 20 LEU B CA 1
ATOM 1570 C C . LEU B 1 20 ? 3.693 -17.641 -5.57 1 98.44 20 LEU B C 1
ATOM 1572 O O . LEU B 1 20 ? 4.137 -16.562 -5.98 1 98.44 20 LEU B O 1
ATOM 1576 N N . GLY B 1 21 ? 2.633 -17.703 -4.84 1 97.12 21 GLY B N 1
ATOM 1577 C CA . GLY B 1 21 ? 2.016 -16.578 -4.16 1 97.12 21 GLY B CA 1
ATOM 1578 C C . GLY B 1 21 ? 2.295 -16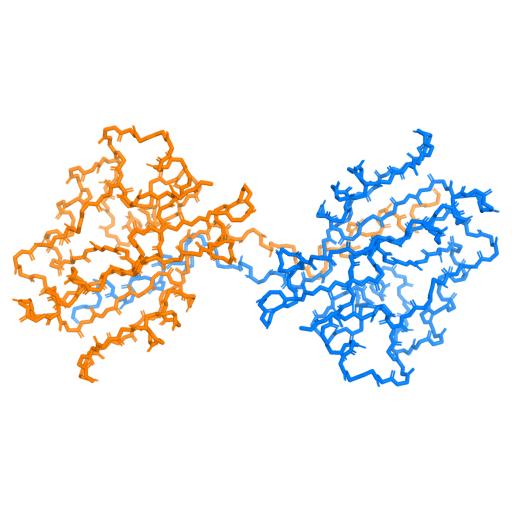.547 -2.67 1 97.12 21 GLY B C 1
ATOM 1579 O O . GLY B 1 21 ? 3.174 -17.266 -2.186 1 97.12 21 GLY B O 1
ATOM 1580 N N . SER B 1 22 ? 1.599 -15.648 -1.919 1 94.5 22 SER B N 1
ATOM 1581 C CA . SER B 1 22 ? 1.808 -15.523 -0.48 1 94.5 22 SER B CA 1
ATOM 1582 C C . SER B 1 22 ? 0.777 -16.344 0.299 1 94.5 22 SER B C 1
ATOM 1584 O O . SER B 1 22 ? 1.081 -17.422 0.792 1 94.5 22 SER B O 1
ATOM 1586 N N . PHE B 1 23 ? -0.356 -15.914 0.361 1 93.12 23 PHE B N 1
ATOM 1587 C CA . PHE B 1 23 ? -1.458 -16.5 1.117 1 93.12 23 PHE B CA 1
ATOM 1588 C C . PHE B 1 23 ? -2.797 -15.969 0.613 1 93.12 23 PHE B C 1
ATOM 1590 O O . PHE B 1 23 ? -2.922 -14.789 0.279 1 93.12 23 PHE B O 1
ATOM 1597 N N . PRO B 1 24 ? -3.773 -16.859 0.54 1 90.62 24 PRO B N 1
ATOM 1598 C CA . PRO B 1 24 ? -5.062 -16.422 0.005 1 90.62 24 PRO B CA 1
ATOM 1599 C C . PRO B 1 24 ? -5.703 -15.312 0.843 1 90.62 24 PRO B C 1
ATOM 1601 O O . PRO B 1 24 ? -5.398 -15.18 2.031 1 90.62 24 PRO B O 1
ATOM 1604 N N . GLY B 1 25 ? -6.559 -14.578 0.272 1 85.94 25 GLY B N 1
ATOM 1605 C CA . GLY B 1 25 ? -7.289 -13.531 0.962 1 85.94 25 GLY B CA 1
ATOM 1606 C C . GLY B 1 25 ? -8.305 -14.062 1.956 1 85.94 25 GLY B C 1
ATOM 1607 O O . GLY B 1 25 ? -8.594 -15.266 1.976 1 85.94 25 GLY B O 1
ATOM 1608 N N . LYS B 1 26 ? -8.805 -13.18 2.732 1 81.69 26 LYS B N 1
ATOM 1609 C CA . LYS B 1 26 ? -9.719 -13.562 3.803 1 81.69 26 LYS B CA 1
ATOM 1610 C C . LYS B 1 26 ? -11 -14.18 3.242 1 81.69 26 LYS B C 1
ATOM 1612 O O . LYS B 1 26 ? -11.609 -15.039 3.881 1 81.69 26 LYS B O 1
ATOM 1617 N N . GLU B 1 27 ? -11.422 -13.75 2.098 1 79.88 27 GLU B N 1
ATOM 1618 C CA . GLU B 1 27 ? -12.633 -14.273 1.477 1 79.88 27 GLU B CA 1
ATOM 1619 C C . GLU B 1 27 ? -12.508 -15.766 1.199 1 79.88 27 GLU B C 1
ATOM 1621 O O . GLU B 1 27 ? -13.5 -16.5 1.245 1 79.88 27 GLU B O 1
ATOM 1626 N N . SER B 1 28 ? -11.312 -16.203 0.948 1 79.5 28 SER B N 1
ATOM 1627 C CA . SER B 1 28 ? -11.102 -17.594 0.6 1 79.5 28 SER B CA 1
ATOM 1628 C C . SER B 1 28 ? -10.867 -18.453 1.845 1 79.5 28 SER B C 1
ATOM 1630 O O . SER B 1 28 ? -11.086 -19.656 1.827 1 79.5 28 SER B O 1
ATOM 1632 N N . THR B 1 29 ? -10.383 -17.812 2.93 1 79.38 29 THR B N 1
ATOM 1633 C CA . THR B 1 29 ? -10.031 -18.594 4.113 1 79.38 29 THR B CA 1
ATOM 1634 C C . THR B 1 29 ? -11.211 -18.641 5.09 1 79.38 29 THR B C 1
ATOM 1636 O O . THR B 1 29 ? -11.344 -19.594 5.852 1 79.38 29 THR B O 1
ATOM 1639 N N . GLN B 1 30 ? -12.055 -17.625 5.031 1 75.69 30 GLN B N 1
ATOM 1640 C CA . GLN B 1 30 ? -13.141 -17.547 6 1 75.69 30 GLN B CA 1
ATOM 1641 C C . GLN B 1 30 ? -14.461 -18.016 5.387 1 75.69 30 GLN B C 1
ATOM 1643 O O . GLN B 1 30 ? -15.352 -18.469 6.098 1 75.69 30 GLN B O 1
ATOM 1648 N N . SER B 1 31 ? -14.703 -17.844 4.148 1 74.38 31 SER B N 1
ATOM 1649 C CA . SER B 1 31 ? -15.922 -18.25 3.459 1 74.38 31 SER B CA 1
ATOM 1650 C C . SER B 1 31 ? -15.609 -18.953 2.141 1 74.38 31 SER B C 1
ATOM 1652 O O . SER B 1 31 ? -16.016 -18.5 1.073 1 74.38 31 SER B O 1
ATOM 1654 N N . LYS B 1 32 ? -14.969 -20.109 2.285 1 74.5 32 LYS B N 1
ATOM 1655 C CA . LYS B 1 32 ? -14.547 -20.844 1.099 1 74.5 32 LYS B CA 1
ATOM 1656 C C . LYS B 1 32 ? -15.742 -21.328 0.286 1 74.5 32 LYS B C 1
ATOM 1658 O O . LYS B 1 32 ? -16.672 -21.938 0.833 1 74.5 32 LYS B O 1
ATOM 1663 N N . ARG B 1 33 ? -15.672 -21 -0.895 1 75.88 33 ARG B N 1
ATOM 1664 C CA . ARG B 1 33 ? -16.688 -21.484 -1.839 1 75.88 33 ARG B CA 1
ATOM 1665 C C . ARG B 1 33 ? -16.141 -22.625 -2.682 1 75.88 33 ARG B C 1
ATOM 1667 O O . ARG B 1 33 ? -14.93 -22.812 -2.799 1 75.88 33 ARG B O 1
ATOM 1674 N N . GLU B 1 34 ? -16.953 -23.5 -3.201 1 72.88 34 GLU B N 1
ATOM 1675 C CA . GLU B 1 34 ? -16.594 -24.703 -3.949 1 72.88 34 GLU B CA 1
ATOM 1676 C C . GLU B 1 34 ? -15.672 -24.359 -5.121 1 72.88 34 GLU B C 1
ATOM 1678 O O . GLU B 1 34 ? -14.719 -25.094 -5.398 1 72.88 34 GLU B O 1
ATOM 1683 N N . ASN B 1 35 ? -15.828 -23.281 -5.703 1 80.44 35 ASN B N 1
ATOM 1684 C CA . ASN B 1 35 ? -15.062 -22.938 -6.898 1 80.44 35 ASN B CA 1
ATOM 1685 C C . ASN B 1 35 ? -13.883 -22.031 -6.574 1 80.44 35 ASN B C 1
ATOM 1687 O O . ASN B 1 35 ? -13.18 -21.578 -7.477 1 80.44 35 ASN B O 1
ATOM 1691 N N . ASP B 1 36 ? -13.672 -21.922 -5.312 1 89.19 36 ASP B N 1
ATOM 1692 C CA . ASP B 1 36 ? -12.562 -21.047 -4.922 1 89.19 36 ASP B CA 1
ATOM 1693 C C . ASP B 1 36 ? -11.219 -21.719 -5.211 1 89.19 36 ASP B C 1
ATOM 1695 O O . ASP B 1 36 ? -11.086 -22.938 -5.086 1 89.19 36 ASP B O 1
ATOM 1699 N N . TRP B 1 37 ? -10.336 -21.047 -5.652 1 94.06 37 TRP B N 1
ATOM 1700 C CA . TRP B 1 37 ? -8.969 -21.453 -5.914 1 94.06 37 TRP B CA 1
ATOM 1701 C C . TRP B 1 37 ? -7.992 -20.312 -5.668 1 94.06 37 TRP B C 1
ATOM 1703 O O . TRP B 1 37 ? -8.359 -19.297 -5.07 1 94.06 37 TRP B O 1
ATOM 1713 N N . PHE B 1 38 ? -6.828 -20.5 -6.023 1 95.88 38 PHE B N 1
ATOM 1714 C CA . PHE B 1 38 ? -5.82 -19.453 -5.875 1 95.88 38 PHE B CA 1
ATOM 1715 C C . PHE B 1 38 ? -6.289 -18.156 -6.516 1 95.88 38 PHE B C 1
ATOM 1717 O O . PHE B 1 38 ? -6.867 -18.172 -7.605 1 95.88 38 PHE B O 1
ATOM 1724 N N . TYR B 1 39 ? -6.105 -17.031 -5.793 1 94.69 39 TYR B N 1
ATOM 1725 C CA . TYR B 1 39 ? -6.332 -15.703 -6.336 1 94.69 39 TYR B CA 1
ATOM 1726 C C . TYR B 1 39 ? -7.805 -15.484 -6.66 1 94.69 39 TYR B C 1
ATOM 1728 O O . TYR B 1 39 ? -8.141 -14.797 -7.625 1 94.69 39 TYR B O 1
ATOM 1736 N N . CYS B 1 40 ? -8.625 -16.062 -5.91 1 90 40 CYS B N 1
ATOM 1737 C CA . CYS B 1 40 ? -10.039 -16.031 -6.27 1 90 40 CYS B CA 1
ATOM 1738 C C . CYS B 1 40 ? -10.727 -14.828 -5.645 1 90 40 CYS B C 1
ATOM 1740 O O . CYS B 1 40 ? -11.93 -14.625 -5.848 1 90 40 CYS B O 1
ATOM 1742 N N . ALA B 1 41 ? -9.977 -14 -4.965 1 87 41 ALA B N 1
ATOM 1743 C CA . ALA B 1 41 ? -10.609 -12.789 -4.445 1 87 41 ALA B CA 1
ATOM 1744 C C . ALA B 1 41 ? -11.141 -11.914 -5.578 1 87 41 ALA B C 1
ATOM 1746 O O . ALA B 1 41 ? -10.5 -11.789 -6.629 1 87 41 ALA B O 1
ATOM 1747 N N . ALA B 1 42 ? -12.258 -11.25 -5.371 1 83.62 42 ALA B N 1
ATOM 1748 C CA . ALA B 1 42 ? -13 -10.539 -6.402 1 83.62 42 ALA B CA 1
ATOM 1749 C C . ALA B 1 42 ? -12.141 -9.461 -7.051 1 83.62 42 ALA B C 1
ATOM 1751 O O . ALA B 1 42 ? -12.195 -9.258 -8.266 1 83.62 42 ALA B O 1
ATOM 1752 N N . ARG B 1 43 ? -11.281 -8.797 -6.312 1 83.12 43 ARG B N 1
ATOM 1753 C CA . ARG B 1 43 ? -10.523 -7.668 -6.832 1 83.12 43 ARG B CA 1
ATOM 1754 C C . ARG B 1 43 ? -9.18 -8.125 -7.391 1 83.12 43 ARG B C 1
ATOM 1756 O O . ARG B 1 43 ? -8.469 -7.344 -8.031 1 83.12 43 ARG B O 1
ATOM 1763 N N . ASN B 1 44 ? -8.906 -9.398 -7.098 1 90.44 44 ASN B N 1
ATOM 1764 C CA . ASN B 1 44 ? -7.621 -9.883 -7.586 1 90.44 44 ASN B CA 1
ATOM 1765 C C . ASN B 1 44 ? -7.609 -10 -9.109 1 90.44 44 ASN B C 1
ATOM 1767 O O . ASN B 1 44 ? -8.578 -10.461 -9.711 1 90.44 44 ASN B O 1
ATOM 1771 N N . GLN B 1 45 ? -6.527 -9.656 -9.734 1 93 45 GLN B N 1
ATOM 1772 C CA . GLN B 1 45 ? -6.484 -9.562 -11.188 1 93 45 GLN B CA 1
ATOM 1773 C C . GLN B 1 45 ? -5.719 -10.734 -11.797 1 93 45 GLN B C 1
ATOM 1775 O O . GLN B 1 45 ? -5.52 -10.789 -13.008 1 93 45 GLN B O 1
ATOM 1780 N N . PHE B 1 46 ? -5.238 -11.656 -11.094 1 96.5 46 PHE B N 1
ATOM 1781 C CA . PHE B 1 46 ? -4.379 -12.734 -11.562 1 96.5 46 PHE B CA 1
ATOM 1782 C C . PHE B 1 46 ? -5.004 -13.453 -12.758 1 96.5 46 PHE B C 1
ATOM 1784 O O . PHE B 1 46 ? -4.398 -13.539 -13.828 1 96.5 46 PHE B O 1
ATOM 1791 N N . TRP B 1 47 ? -6.23 -13.898 -12.539 1 97.19 47 TRP B N 1
ATOM 1792 C CA . TRP B 1 47 ? -6.855 -14.711 -13.586 1 97.19 47 TRP B CA 1
ATOM 1793 C C . TRP B 1 47 ? -7.301 -13.836 -14.758 1 97.19 47 TRP B C 1
ATOM 1795 O O . TRP B 1 47 ? -7.277 -14.281 -15.906 1 97.19 47 TRP B O 1
ATOM 1805 N N . LYS B 1 48 ? -7.684 -12.641 -14.492 1 96.44 48 LYS B N 1
ATOM 1806 C CA . LYS B 1 48 ? -7.973 -11.711 -15.578 1 96.44 48 LYS B CA 1
ATOM 1807 C C . LYS B 1 48 ? -6.727 -11.461 -16.422 1 96.44 48 LYS B C 1
ATOM 1809 O O . LYS B 1 48 ? -6.812 -11.391 -17.656 1 96.44 48 LYS B O 1
ATOM 1814 N N . ILE B 1 49 ? -5.637 -11.336 -15.781 1 96.62 49 ILE B N 1
ATOM 1815 C CA . ILE B 1 49 ? -4.363 -11.148 -16.469 1 96.62 49 ILE B CA 1
ATOM 1816 C C . ILE B 1 49 ? -4.086 -12.359 -17.359 1 96.62 49 ILE B C 1
ATOM 1818 O O . ILE B 1 49 ? -3.756 -12.195 -18.547 1 96.62 49 ILE B O 1
ATOM 1822 N N . LEU B 1 50 ? -4.234 -13.555 -16.859 1 97.69 50 LEU B N 1
ATOM 1823 C CA . LEU B 1 50 ? -3.922 -14.766 -17.609 1 97.69 50 LEU B CA 1
ATOM 1824 C C . LEU B 1 50 ? -4.91 -14.969 -18.75 1 97.69 50 LEU B C 1
ATOM 1826 O O . LEU B 1 50 ? -4.551 -15.508 -19.797 1 97.69 50 LEU B O 1
ATOM 1830 N N . GLU B 1 51 ? -6.184 -14.508 -18.5 1 97.81 51 GLU B N 1
ATOM 1831 C CA . GLU B 1 51 ? -7.137 -14.539 -19.609 1 97.81 51 GLU B CA 1
ATOM 1832 C C . GLU B 1 51 ? -6.637 -13.719 -20.797 1 97.81 51 GLU B C 1
ATOM 1834 O O . GLU B 1 51 ? -6.758 -14.148 -21.953 1 97.81 51 GLU B O 1
ATOM 1839 N N . ILE B 1 52 ? -6.105 -12.633 -20.531 1 96.25 52 ILE B N 1
ATOM 1840 C CA . ILE B 1 52 ? -5.57 -11.75 -21.562 1 96.25 52 ILE B CA 1
ATOM 1841 C C . ILE B 1 52 ? -4.344 -12.391 -22.203 1 96.25 52 ILE B C 1
ATOM 1843 O O . ILE B 1 52 ? -4.207 -12.398 -23.422 1 96.25 52 ILE B O 1
ATOM 1847 N N . VAL B 1 53 ? -3.486 -12.969 -21.438 1 96.81 53 VAL B N 1
ATOM 1848 C CA . VAL B 1 53 ? -2.219 -13.531 -21.891 1 96.81 53 VAL B CA 1
ATOM 1849 C C . VAL B 1 53 ? -2.48 -14.727 -22.812 1 96.81 53 VAL B C 1
ATOM 1851 O O . VAL B 1 53 ? -1.841 -14.867 -23.859 1 96.81 53 VAL B O 1
ATOM 1854 N N . PHE B 1 54 ? -3.377 -15.578 -22.422 1 96.81 54 PHE B N 1
ATOM 1855 C CA . PHE B 1 54 ? -3.551 -16.844 -23.109 1 96.81 54 PHE B CA 1
ATOM 1856 C C . PHE B 1 54 ? -4.773 -16.812 -24.016 1 96.81 54 PHE B C 1
ATOM 1858 O O . PHE B 1 54 ? -5.023 -17.75 -24.781 1 96.81 54 PHE B O 1
ATOM 1865 N N . ASP B 1 55 ? -5.574 -15.711 -23.969 1 95.19 55 ASP B N 1
ATOM 1866 C CA . ASP B 1 55 ? -6.812 -15.57 -24.719 1 95.19 55 ASP B CA 1
ATOM 1867 C C . ASP B 1 55 ? -7.738 -16.766 -24.484 1 95.19 55 ASP B C 1
ATOM 1869 O O . ASP B 1 55 ? -8.18 -17.406 -25.438 1 95.19 55 ASP B O 1
ATOM 1873 N N . ARG B 1 56 ? -8 -17.078 -23.234 1 96.06 56 ARG B N 1
ATOM 1874 C CA . ARG B 1 56 ? -8.859 -18.172 -22.797 1 96.06 56 ARG B CA 1
ATOM 1875 C C . ARG B 1 56 ? -9.789 -17.719 -21.688 1 96.06 56 ARG B C 1
ATOM 1877 O O . ARG B 1 56 ? -9.43 -16.875 -20.859 1 96.06 56 ARG B O 1
ATOM 1884 N N . ASP B 1 57 ? -10.984 -18.312 -21.688 1 96.62 57 ASP B N 1
ATOM 1885 C CA . ASP B 1 57 ? -11.914 -18.078 -20.578 1 96.62 57 ASP B CA 1
ATOM 1886 C C . ASP B 1 57 ? -11.492 -18.844 -19.328 1 96.62 57 ASP B C 1
ATOM 1888 O O . ASP B 1 57 ? -11.359 -20.078 -19.375 1 96.62 57 ASP B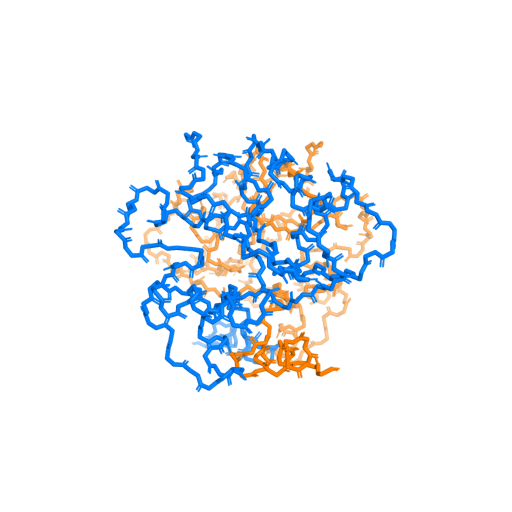 O 1
ATOM 1892 N N . LEU B 1 58 ? -11.289 -18.156 -18.234 1 96.62 58 LEU B N 1
ATOM 1893 C CA . LEU B 1 58 ? -10.836 -18.781 -16.984 1 96.62 58 LEU B CA 1
ATOM 1894 C C . LEU B 1 58 ? -11.789 -18.469 -15.844 1 96.62 58 LEU B C 1
ATOM 1896 O O . LEU B 1 58 ? -11.359 -18.219 -14.719 1 96.62 58 LEU B O 1
ATOM 1900 N N . SER B 1 59 ? -13.055 -18.484 -16.141 1 92.25 59 SER B N 1
ATOM 1901 C CA . SER B 1 59 ? -14.094 -18.141 -15.164 1 92.25 59 SER B CA 1
ATOM 1902 C C . SER B 1 59 ? -14.32 -19.281 -14.172 1 92.25 59 SER B C 1
ATOM 1904 O O . SER B 1 59 ? -14.859 -19.062 -13.086 1 92.25 59 SER B O 1
ATOM 1906 N N . ASP B 1 60 ? -13.914 -20.438 -14.539 1 92.88 60 ASP B N 1
ATOM 1907 C CA . ASP B 1 60 ? -14.141 -21.531 -13.609 1 92.88 60 ASP B CA 1
ATOM 1908 C C . ASP B 1 60 ? -12.844 -22.281 -13.305 1 92.88 60 ASP B C 1
ATOM 1910 O O . ASP B 1 60 ? -11.875 -22.188 -14.062 1 92.88 60 ASP B O 1
ATOM 1914 N N . LYS B 1 61 ? -12.883 -23.078 -12.25 1 94.94 61 LYS B N 1
ATOM 1915 C CA . LYS B 1 61 ? -11.703 -23.766 -11.727 1 94.94 61 LYS B CA 1
ATOM 1916 C C . LYS B 1 61 ? -11.188 -24.812 -12.711 1 94.94 61 LYS B C 1
ATOM 1918 O O . LYS B 1 61 ? -9.977 -24.953 -12.891 1 94.94 61 LYS B O 1
ATOM 1923 N N . LYS B 1 62 ? -12.07 -25.516 -13.281 1 95.62 62 LYS B N 1
ATOM 1924 C CA . LYS B 1 62 ? -11.688 -26.547 -14.242 1 95.62 62 LYS B CA 1
ATOM 1925 C C . LYS B 1 62 ? -10.859 -25.969 -15.383 1 95.62 62 LYS B C 1
ATOM 1927 O O . LYS B 1 62 ? -9.828 -26.531 -15.758 1 95.62 62 LYS B O 1
ATOM 1932 N N . ASN B 1 63 ? -11.297 -24.906 -15.922 1 96.81 63 ASN B N 1
ATOM 1933 C CA . ASN B 1 63 ? -10.57 -24.234 -17 1 96.81 63 ASN B CA 1
ATOM 1934 C C . ASN B 1 63 ? -9.219 -23.703 -16.531 1 96.81 63 ASN B C 1
ATOM 1936 O O . ASN B 1 63 ? -8.242 -23.75 -17.281 1 96.81 63 ASN B O 1
ATOM 1940 N N . LYS B 1 64 ? -9.18 -23.219 -15.359 1 97.5 64 LYS B N 1
ATOM 1941 C CA . LYS B 1 64 ? -7.926 -22.75 -14.773 1 97.5 64 LYS B CA 1
ATOM 1942 C C . LYS B 1 64 ? -6.91 -23.891 -14.656 1 97.5 64 LYS B C 1
ATOM 1944 O O . LYS B 1 64 ? -5.766 -23.75 -15.086 1 97.5 64 LYS B O 1
ATOM 1949 N N . GLN B 1 65 ? -7.387 -24.953 -14.148 1 97.44 65 GLN B N 1
ATOM 1950 C CA . GLN B 1 65 ? -6.516 -26.109 -13.984 1 97.44 65 GLN B CA 1
ATOM 1951 C C . GLN B 1 65 ? -6.051 -26.656 -15.328 1 97.44 65 GLN B C 1
ATOM 1953 O O . GLN B 1 65 ? -4.891 -27.047 -15.484 1 97.44 65 GLN B O 1
ATOM 1958 N N . LYS B 1 66 ? -6.945 -26.656 -16.25 1 97.75 66 LYS B N 1
ATOM 1959 C CA . LYS B 1 66 ? -6.594 -27.125 -17.578 1 97.75 66 LYS B CA 1
ATOM 1960 C C . LYS B 1 66 ? -5.512 -26.25 -18.203 1 97.75 66 LYS B C 1
ATOM 1962 O O . LYS B 1 66 ? -4.578 -26.766 -18.828 1 97.75 66 LYS B O 1
ATOM 1967 N N . LEU B 1 67 ? -5.676 -24.984 -18.078 1 97.5 67 LEU B N 1
ATOM 1968 C CA . LEU B 1 67 ? -4.66 -24.078 -18.594 1 97.5 67 LEU B CA 1
ATOM 1969 C C . LEU B 1 67 ? -3.285 -24.406 -18.031 1 97.5 67 LEU B C 1
ATOM 1971 O O . LEU B 1 67 ? -2.303 -24.484 -18.766 1 97.5 67 LEU B O 1
ATOM 1975 N N . PHE B 1 68 ? -3.209 -24.609 -16.734 1 97.94 68 PHE B N 1
ATOM 1976 C CA . PHE B 1 68 ? -1.936 -24.859 -16.078 1 97.94 68 PHE B CA 1
ATOM 1977 C C . PHE B 1 68 ? -1.388 -26.234 -16.469 1 97.94 68 PHE B C 1
ATOM 1979 O O . PHE B 1 68 ? -0.18 -26.391 -16.641 1 97.94 68 PHE B O 1
ATOM 1986 N N . LYS B 1 69 ? -2.262 -27.188 -16.656 1 97.62 69 LYS B N 1
ATOM 1987 C CA . LYS B 1 69 ? -1.83 -28.484 -17.141 1 97.62 69 LYS B CA 1
ATOM 1988 C C . LYS B 1 69 ? -1.26 -28.391 -18.547 1 97.62 69 LYS B C 1
ATOM 1990 O O . LYS B 1 69 ? -0.185 -28.922 -18.828 1 97.62 69 LYS B O 1
ATOM 1995 N N . ASP B 1 70 ? -1.979 -27.656 -19.375 1 96.75 70 ASP B N 1
ATOM 1996 C CA . ASP B 1 70 ? -1.589 -27.5 -20.781 1 96.75 70 ASP B CA 1
ATOM 1997 C C . ASP B 1 70 ? -0.233 -26.812 -20.906 1 96.75 70 ASP B C 1
ATOM 1999 O O . ASP B 1 70 ? 0.462 -26.969 -21.906 1 96.75 70 ASP B O 1
ATOM 2003 N N . ASN B 1 71 ? 0.143 -26.109 -19.906 1 96.44 71 ASN B N 1
ATOM 2004 C CA . ASN B 1 71 ? 1.351 -25.297 -20.016 1 96.44 71 ASN B CA 1
ATOM 2005 C C . ASN B 1 71 ? 2.406 -25.734 -19 1 96.44 71 ASN B C 1
ATOM 2007 O O . ASN B 1 71 ? 3.398 -25.031 -18.797 1 96.44 71 ASN B O 1
ATOM 2011 N N . ASN B 1 72 ? 2.178 -26.844 -18.312 1 97.38 72 ASN B N 1
ATOM 2012 C CA . ASN B 1 72 ? 3.131 -27.438 -17.375 1 97.38 72 ASN B CA 1
ATOM 2013 C C . ASN B 1 72 ? 3.488 -26.469 -16.25 1 97.38 72 ASN B C 1
ATOM 2015 O O . ASN B 1 72 ? 4.664 -26.281 -15.945 1 97.38 72 ASN B O 1
ATOM 2019 N N . ILE B 1 73 ? 2.463 -25.859 -15.68 1 97.88 73 ILE B N 1
ATOM 2020 C CA . ILE B 1 73 ? 2.646 -24.875 -14.625 1 97.88 73 ILE B CA 1
ATOM 2021 C C . ILE B 1 73 ? 2.082 -25.406 -13.312 1 97.88 73 ILE B C 1
ATOM 2023 O O . ILE B 1 73 ? 0.915 -25.797 -13.242 1 97.88 73 ILE B O 1
ATOM 2027 N N . ALA B 1 74 ? 2.896 -25.469 -12.32 1 98.56 74 ALA B N 1
ATOM 2028 C CA . ALA B 1 74 ? 2.455 -25.75 -10.953 1 98.56 74 ALA B CA 1
ATOM 2029 C C . ALA B 1 74 ? 2.182 -24.453 -10.195 1 98.56 74 ALA B C 1
ATOM 2031 O O . ALA B 1 74 ? 2.711 -23.406 -10.539 1 98.56 74 ALA B O 1
ATOM 2032 N N . ILE B 1 75 ? 1.314 -24.516 -9.156 1 98.69 75 ILE B N 1
ATOM 2033 C CA . ILE B 1 75 ? 1.005 -23.328 -8.383 1 98.69 75 ILE B CA 1
ATOM 2034 C C . ILE B 1 75 ? 0.806 -23.703 -6.914 1 98.69 75 ILE B C 1
ATOM 2036 O O . ILE B 1 75 ? 0.215 -24.734 -6.605 1 98.69 75 ILE B O 1
ATOM 2040 N N . THR B 1 76 ? 1.302 -22.953 -6.047 1 98.44 76 THR B N 1
ATOM 2041 C CA . THR B 1 76 ? 1.041 -23 -4.613 1 98.44 76 THR B CA 1
ATOM 2042 C C . THR B 1 76 ? 1.449 -21.688 -3.949 1 98.44 76 THR B C 1
ATOM 2044 O O . THR B 1 76 ? 1.793 -20.719 -4.633 1 98.44 76 THR B O 1
ATOM 2047 N N . ASP B 1 77 ? 1.28 -21.594 -2.658 1 98 77 ASP B N 1
ATOM 2048 C CA . ASP B 1 77 ? 1.642 -20.391 -1.898 1 98 77 ASP B CA 1
ATOM 2049 C C . ASP B 1 77 ? 2.738 -20.703 -0.883 1 98 77 ASP B C 1
ATOM 2051 O O . ASP B 1 77 ? 2.9 -21.859 -0.462 1 98 77 ASP B O 1
ATOM 2055 N N . ILE B 1 78 ? 3.496 -19.719 -0.494 1 98 78 ILE B N 1
ATOM 2056 C CA . ILE B 1 78 ? 4.664 -19.953 0.347 1 98 78 ILE B CA 1
ATOM 2057 C C . ILE B 1 78 ? 4.23 -20.109 1.803 1 98 78 ILE B C 1
ATOM 2059 O O . ILE B 1 78 ? 5.004 -20.578 2.641 1 98 78 ILE B O 1
ATOM 2063 N N . LEU B 1 79 ? 2.988 -19.734 2.098 1 97.19 79 LEU B N 1
ATOM 2064 C CA . LEU B 1 79 ? 2.531 -19.828 3.479 1 97.19 79 LEU B CA 1
ATOM 2065 C C . LEU B 1 79 ? 1.438 -20.891 3.615 1 97.19 79 LEU B C 1
ATOM 2067 O O . LEU B 1 79 ? 0.542 -20.969 2.773 1 97.19 79 LEU B O 1
ATOM 2071 N N . LEU B 1 80 ? 1.524 -21.625 4.707 1 96.5 80 LEU B N 1
ATOM 2072 C CA . LEU B 1 80 ? 0.51 -22.625 5.035 1 96.5 80 LEU B CA 1
ATOM 2073 C C . LEU B 1 80 ? -0.524 -22.047 5.996 1 96.5 80 LEU B C 1
ATOM 2075 O O . LEU B 1 80 ? -1.69 -22.438 5.973 1 96.5 80 LEU B O 1
ATOM 2079 N N . SER B 1 81 ? -0.02 -21.203 6.836 1 94.88 81 SER B N 1
ATOM 2080 C CA . SER B 1 81 ? -0.903 -20.578 7.812 1 94.88 81 SER B CA 1
ATOM 2081 C C . SER B 1 81 ? -0.332 -19.25 8.297 1 94.88 81 SER B C 1
ATOM 2083 O O . SER B 1 81 ? 0.873 -19.016 8.195 1 94.88 81 SER B O 1
ATOM 2085 N N . CYS B 1 82 ? -1.233 -18.406 8.703 1 92.88 82 CYS B N 1
ATOM 2086 C CA . CYS B 1 82 ? -0.849 -17.125 9.25 1 92.88 82 CYS B CA 1
ATOM 2087 C C . CYS B 1 82 ? -1.993 -16.5 10.047 1 92.88 82 CYS B C 1
ATOM 2089 O O . CYS B 1 82 ? -3.072 -17.094 10.141 1 92.88 82 CYS B O 1
ATOM 2091 N N . GLN B 1 83 ? -1.587 -15.445 10.719 1 87 83 GLN B N 1
ATOM 2092 C CA . GLN B 1 83 ? -2.555 -14.594 11.406 1 87 83 GLN B CA 1
ATOM 2093 C C . GLN B 1 83 ? -2.551 -13.188 10.82 1 87 83 GLN B C 1
ATOM 2095 O O . GLN B 1 83 ? -1.487 -12.609 10.57 1 87 83 GLN B O 1
ATOM 2100 N N . ARG B 1 84 ? -3.734 -12.688 10.422 1 80.75 84 ARG B N 1
ATOM 2101 C CA . ARG B 1 84 ? -3.826 -11.32 9.93 1 80.75 84 ARG B CA 1
ATOM 2102 C C . ARG B 1 84 ? -3.941 -10.328 11.086 1 80.75 84 ARG B C 1
ATOM 2104 O O . ARG B 1 84 ? -4.812 -10.469 11.945 1 80.75 84 ARG B O 1
ATOM 2111 N N . SER B 1 85 ? -2.963 -9.383 11.125 1 70.12 85 SER B N 1
ATOM 2112 C CA . SER B 1 85 ? -2.965 -8.406 12.211 1 70.12 85 SER B CA 1
ATOM 2113 C C . SER B 1 85 ? -4.023 -7.332 11.984 1 70.12 85 SER B C 1
ATOM 2115 O O . SER B 1 85 ? -4.488 -6.699 12.938 1 70.12 85 SER B O 1
ATOM 2117 N N . GLU B 1 86 ? -4.289 -6.973 10.727 1 64.19 86 GLU B N 1
ATOM 2118 C CA . GLU B 1 86 ? -5.336 -6.027 10.344 1 64.19 86 GLU B CA 1
ATOM 2119 C C . GLU B 1 86 ? -6.348 -6.672 9.406 1 64.19 86 GLU B C 1
ATOM 2121 O O . GLU B 1 86 ? -6.066 -7.707 8.797 1 64.19 86 GLU B O 1
ATOM 2126 N N . ASN B 1 87 ? -7.504 -6.102 9.438 1 61.66 87 ASN B N 1
ATOM 2127 C CA . ASN B 1 87 ? -8.57 -6.648 8.609 1 61.66 87 ASN B CA 1
ATOM 2128 C C . ASN B 1 87 ? -8.367 -6.316 7.133 1 61.66 87 ASN B C 1
ATOM 2130 O O . ASN B 1 87 ? -9.281 -5.84 6.465 1 61.66 87 ASN B O 1
ATOM 2134 N N . LYS B 1 88 ? -7.078 -6.418 6.648 1 63.56 88 LYS B N 1
ATOM 2135 C CA . LYS B 1 88 ? -6.777 -6.18 5.238 1 63.56 88 LYS B CA 1
ATOM 2136 C C . LYS B 1 88 ? -5.961 -7.324 4.648 1 63.56 88 LYS B C 1
ATOM 2138 O O . LYS B 1 88 ? -5.23 -8.008 5.367 1 63.56 88 LYS B O 1
ATOM 2143 N N . ASN B 1 89 ? -6.219 -7.527 3.311 1 62.66 89 ASN B N 1
ATOM 2144 C CA . ASN B 1 89 ? -5.52 -8.594 2.596 1 62.66 89 ASN B CA 1
ATOM 2145 C C . ASN B 1 89 ? -4.129 -8.148 2.152 1 62.66 89 ASN B C 1
ATOM 2147 O O . ASN B 1 89 ? -3.869 -8.008 0.955 1 62.66 89 ASN B O 1
ATOM 2151 N N . SER B 1 90 ? -3.385 -7.473 3.053 1 66.56 90 SER B N 1
ATOM 2152 C CA . SER B 1 90 ? -2.006 -7.094 2.76 1 66.56 90 SER B CA 1
ATOM 2153 C C . SER B 1 90 ? -1.017 -8.055 3.406 1 66.56 90 SER B C 1
ATOM 2155 O O . SER B 1 90 ? -1.159 -8.406 4.582 1 66.56 90 SER B O 1
ATOM 2157 N N . ASP B 1 91 ? -0.027 -8.492 2.627 1 69.5 91 ASP B N 1
ATOM 2158 C CA . ASP B 1 91 ? 0.982 -9.422 3.127 1 69.5 91 ASP B CA 1
ATOM 2159 C C . ASP B 1 91 ? 1.738 -8.828 4.312 1 69.5 91 ASP B C 1
ATOM 2161 O O . ASP B 1 91 ? 2.283 -9.562 5.141 1 69.5 91 ASP B O 1
ATOM 2165 N N . GLU B 1 92 ? 1.718 -7.547 4.293 1 66.06 92 GLU B N 1
ATOM 2166 C CA . GLU B 1 92 ? 2.422 -6.863 5.371 1 66.06 92 GLU B CA 1
ATOM 2167 C C . GLU B 1 92 ? 1.736 -7.102 6.715 1 66.06 92 GLU B C 1
ATOM 2169 O O . GLU B 1 92 ? 2.359 -6.961 7.77 1 66.06 92 GLU B O 1
ATOM 2174 N N . ASN B 1 93 ? 0.472 -7.555 6.672 1 68.69 93 ASN B N 1
ATOM 2175 C CA . ASN B 1 93 ? -0.303 -7.73 7.895 1 68.69 93 ASN B CA 1
ATOM 2176 C C . ASN B 1 93 ? -0.274 -9.18 8.375 1 68.69 93 ASN B C 1
ATOM 2178 O O . ASN B 1 93 ? -0.913 -9.516 9.375 1 68.69 93 ASN B O 1
ATOM 2182 N N . LEU B 1 94 ? 0.425 -9.992 7.684 1 76.12 94 LEU B N 1
ATOM 2183 C CA . LEU B 1 94 ? 0.467 -11.406 8.047 1 76.12 94 LEU B CA 1
ATOM 2184 C C . LEU B 1 94 ? 1.524 -11.664 9.117 1 76.12 94 LEU B C 1
ATOM 2186 O O . LEU B 1 94 ? 2.693 -11.312 8.938 1 76.12 94 LEU B O 1
ATOM 2190 N N . ILE B 1 95 ? 1.085 -12.195 10.266 1 80.06 95 ILE B N 1
ATOM 2191 C CA . ILE B 1 95 ? 1.993 -12.523 11.359 1 80.06 95 ILE B CA 1
ATOM 2192 C C . ILE B 1 95 ? 1.854 -14 11.727 1 80.06 95 ILE B C 1
ATOM 2194 O O . ILE B 1 95 ? 0.968 -14.688 11.219 1 80.06 95 ILE B O 1
ATOM 2198 N N . ASN B 1 96 ? 2.859 -14.555 12.586 1 89.44 96 ASN B N 1
ATOM 2199 C CA . ASN B 1 96 ? 2.85 -15.953 13 1 89.44 96 ASN B CA 1
ATOM 2200 C C . ASN B 1 96 ? 2.809 -16.891 11.789 1 89.44 96 ASN B C 1
ATOM 2202 O O . ASN B 1 96 ? 1.967 -17.781 11.727 1 89.44 96 ASN B O 1
ATOM 2206 N N . LYS B 1 97 ? 3.629 -16.75 10.93 1 93.06 97 LYS B N 1
ATOM 2207 C CA . LYS B 1 97 ? 3.643 -17.406 9.625 1 93.06 97 LYS B CA 1
ATOM 2208 C C . LYS B 1 97 ? 4.199 -18.812 9.727 1 93.06 97 LYS B C 1
ATOM 2210 O O . LYS B 1 97 ? 5.223 -19.047 10.375 1 93.06 97 LYS B O 1
ATOM 2215 N N . GLU B 1 98 ? 3.527 -19.75 9.172 1 96.56 98 GLU B N 1
ATOM 2216 C CA . GLU B 1 98 ? 4.055 -21.078 8.875 1 96.56 98 GLU B CA 1
ATOM 2217 C C . GLU B 1 98 ? 4.32 -21.25 7.383 1 96.56 98 GLU B C 1
ATOM 2219 O O . GLU B 1 98 ? 3.412 -21.109 6.562 1 96.56 98 GLU B O 1
ATOM 2224 N N . TYR B 1 99 ? 5.496 -21.609 7.086 1 97.94 99 TYR B N 1
ATOM 2225 C CA . TYR B 1 99 ? 5.891 -21.656 5.684 1 97.94 99 TYR B CA 1
ATOM 2226 C C . TYR B 1 99 ? 5.586 -23.031 5.086 1 97.94 99 TYR B C 1
ATOM 2228 O O . TYR B 1 99 ? 5.703 -24.047 5.766 1 97.94 99 TYR B O 1
ATOM 2236 N N . ASN B 1 100 ? 5.289 -23.078 3.848 1 98.25 100 ASN B N 1
ATOM 2237 C CA . ASN B 1 100 ? 4.941 -24.281 3.086 1 98.25 100 ASN B CA 1
ATOM 2238 C C . ASN B 1 100 ? 6.188 -24.984 2.561 1 98.25 100 ASN B C 1
ATOM 2240 O O . ASN B 1 100 ? 6.277 -25.281 1.369 1 98.25 100 ASN B O 1
ATOM 2244 N N . LYS B 1 101 ? 7.066 -25.344 3.383 1 97.75 101 LYS B N 1
ATOM 2245 C CA . LYS B 1 101 ? 8.391 -25.812 2.99 1 97.75 101 LYS B CA 1
ATOM 2246 C C . LYS B 1 101 ? 8.32 -27.234 2.432 1 97.75 101 LYS B C 1
ATOM 2248 O O . LYS B 1 101 ? 8.953 -27.531 1.418 1 97.75 101 LYS B O 1
ATOM 2253 N N . LYS B 1 102 ? 7.621 -28.078 3.07 1 97.19 102 LYS B N 1
ATOM 2254 C CA . LYS B 1 102 ? 7.551 -29.469 2.646 1 97.19 102 LYS B CA 1
ATOM 2255 C C . LYS B 1 102 ? 7.031 -29.578 1.215 1 97.19 102 LYS B C 1
ATOM 2257 O O . LYS B 1 102 ? 7.656 -30.234 0.374 1 97.19 102 LYS B O 1
ATOM 2262 N N . ALA B 1 103 ? 5.93 -28.922 0.97 1 97.44 103 ALA B N 1
ATOM 2263 C CA . ALA B 1 103 ? 5.312 -29.016 -0.35 1 97.44 103 ALA B CA 1
ATOM 2264 C C . ALA B 1 103 ? 6.223 -28.438 -1.426 1 97.44 103 ALA B C 1
ATOM 2266 O O . ALA B 1 103 ? 6.391 -29.031 -2.494 1 97.44 103 ALA B O 1
ATOM 2267 N N . ILE B 1 104 ? 6.805 -27.312 -1.165 1 98.25 104 ILE B N 1
ATOM 2268 C CA . ILE B 1 104 ? 7.625 -26.625 -2.158 1 98.25 104 ILE B CA 1
ATOM 2269 C C . ILE B 1 104 ? 8.898 -27.422 -2.41 1 98.25 104 ILE B C 1
ATOM 2271 O O . ILE B 1 104 ? 9.328 -27.578 -3.557 1 98.25 104 ILE B O 1
ATOM 2275 N N . ASN B 1 105 ? 9.461 -27.938 -1.363 1 97.12 105 ASN B N 1
ATOM 2276 C CA . ASN B 1 105 ? 10.633 -28.797 -1.525 1 97.12 105 ASN B CA 1
ATOM 2277 C C . ASN B 1 105 ? 10.312 -30.016 -2.371 1 97.12 105 ASN B C 1
ATOM 2279 O O . ASN B 1 105 ? 11.109 -30.422 -3.227 1 97.12 105 ASN B O 1
ATOM 2283 N N . GLU B 1 106 ? 9.234 -30.594 -2.027 1 96.88 106 GLU B N 1
ATOM 2284 C CA . GLU B 1 106 ? 8.812 -31.766 -2.799 1 96.88 106 GLU B CA 1
ATOM 2285 C C . GLU B 1 106 ? 8.664 -31.422 -4.277 1 96.88 106 GLU B C 1
ATOM 2287 O O . GLU B 1 106 ? 9.109 -32.188 -5.145 1 96.88 106 GLU B O 1
ATOM 2292 N N . ILE B 1 107 ? 8.031 -30.312 -4.609 1 97.94 107 ILE B N 1
ATOM 2293 C CA . ILE B 1 107 ? 7.836 -29.875 -5.988 1 97.94 107 ILE B CA 1
ATOM 2294 C C . ILE B 1 107 ? 9.195 -29.688 -6.664 1 97.94 107 ILE B C 1
ATOM 2296 O O . ILE B 1 107 ? 9.422 -30.188 -7.77 1 97.94 107 ILE B O 1
ATOM 2300 N N . LEU B 1 108 ? 10.117 -29.078 -6.004 1 97.12 108 LEU B N 1
ATOM 2301 C CA . LEU B 1 108 ? 11.406 -28.719 -6.582 1 97.12 108 LEU B CA 1
ATOM 2302 C C . LEU B 1 108 ? 12.289 -29.938 -6.77 1 97.12 108 LEU B C 1
ATOM 2304 O O . LEU B 1 108 ? 13.172 -29.953 -7.625 1 97.12 108 LEU B O 1
ATOM 2308 N N . THR B 1 109 ? 12.023 -31.016 -6.043 1 95.5 109 THR B N 1
ATOM 2309 C CA . THR B 1 109 ? 12.891 -32.188 -6.098 1 95.5 109 THR B CA 1
ATOM 2310 C C . THR B 1 109 ? 12.281 -33.281 -6.992 1 95.5 109 THR B C 1
ATOM 2312 O O . THR B 1 109 ? 12.992 -34.156 -7.5 1 95.5 109 THR B O 1
ATOM 2315 N N . THR B 1 110 ? 11.047 -33.25 -7.121 1 96.5 110 THR B N 1
ATOM 2316 C CA . THR B 1 110 ? 10.398 -34.344 -7.836 1 96.5 110 THR B CA 1
ATOM 2317 C C . THR B 1 110 ? 10.023 -33.938 -9.25 1 96.5 110 THR B C 1
ATOM 2319 O O . THR B 1 110 ? 9.773 -34.781 -10.117 1 96.5 110 THR B O 1
ATOM 2322 N N . LYS B 1 111 ? 9.914 -32.656 -9.469 1 96.62 111 LYS B N 1
ATOM 2323 C CA . LYS B 1 111 ? 9.578 -32.156 -10.797 1 96.62 111 LYS B CA 1
ATOM 2324 C C . LYS B 1 111 ? 10.773 -31.469 -11.445 1 96.62 111 LYS B C 1
ATOM 2326 O O . LYS B 1 111 ? 11.75 -31.141 -10.766 1 96.62 111 LYS B O 1
ATOM 2331 N N . ASN B 1 112 ? 10.672 -31.344 -12.773 1 96.25 112 ASN B N 1
ATOM 2332 C CA . ASN B 1 112 ? 11.742 -30.672 -13.516 1 96.25 112 ASN B CA 1
ATOM 2333 C C . ASN B 1 112 ? 11.5 -29.172 -13.633 1 96.25 112 ASN B C 1
ATOM 2335 O O . ASN B 1 112 ? 11.461 -28.625 -14.734 1 96.25 112 ASN B O 1
ATOM 2339 N N . ILE B 1 113 ? 11.383 -28.531 -12.492 1 97.44 113 ILE B N 1
ATOM 2340 C CA . ILE B 1 113 ? 11.125 -27.094 -12.469 1 97.44 113 ILE B CA 1
ATOM 2341 C C . ILE B 1 113 ? 12.359 -26.344 -12.953 1 97.44 113 ILE B C 1
ATOM 2343 O O . ILE B 1 113 ? 13.469 -26.578 -12.469 1 97.44 113 ILE B O 1
ATOM 2347 N N . LYS B 1 114 ? 12.117 -25.5 -13.852 1 96.25 114 LYS B N 1
ATOM 2348 C CA . LYS B 1 114 ? 13.195 -24.688 -14.406 1 96.25 114 LYS B CA 1
ATOM 2349 C C . LYS B 1 114 ? 13.055 -23.234 -13.992 1 96.25 114 LYS B C 1
ATOM 2351 O O . LYS B 1 114 ? 14.047 -22.5 -13.945 1 96.25 114 LYS B O 1
ATOM 2356 N N . GLN B 1 115 ? 11.844 -22.844 -13.734 1 97.12 115 GLN B N 1
ATOM 2357 C CA . GLN B 1 115 ? 11.547 -21.438 -13.469 1 97.12 115 GLN B CA 1
ATOM 2358 C C . GLN B 1 115 ? 10.508 -21.297 -12.352 1 97.12 115 GLN B C 1
ATOM 2360 O O . GLN B 1 115 ? 9.531 -22.047 -12.312 1 97.12 115 GLN B O 1
ATOM 2365 N N . ILE B 1 116 ? 10.797 -20.375 -11.461 1 97.94 116 ILE B N 1
ATOM 2366 C CA . ILE B 1 116 ? 9.812 -19.984 -10.461 1 97.94 116 ILE B CA 1
ATOM 2367 C C . ILE B 1 116 ? 9.312 -18.562 -10.75 1 97.94 116 ILE B C 1
ATOM 2369 O O . ILE B 1 116 ? 10.109 -17.656 -10.961 1 97.94 116 ILE B O 1
ATOM 2373 N N . LEU B 1 117 ? 8.031 -18.391 -10.836 1 98 117 LEU B N 1
ATOM 2374 C CA . LEU B 1 117 ? 7.375 -17.109 -11.031 1 98 117 LEU B CA 1
ATOM 2375 C C . LEU B 1 117 ? 6.719 -16.625 -9.734 1 98 117 LEU B C 1
ATOM 2377 O O . LEU B 1 117 ? 5.766 -17.25 -9.258 1 98 117 LEU B O 1
ATOM 2381 N N . PHE B 1 118 ? 7.273 -15.562 -9.195 1 96.81 118 PHE B N 1
ATOM 2382 C CA . PHE B 1 118 ? 6.703 -14.992 -7.977 1 96.81 118 PHE B CA 1
ATOM 2383 C C . PHE B 1 118 ? 5.68 -13.922 -8.312 1 96.81 118 PHE B C 1
ATOM 2385 O O . PHE B 1 118 ? 5.949 -13.031 -9.117 1 96.81 118 PHE B O 1
ATOM 2392 N N . THR B 1 119 ? 4.512 -13.992 -7.703 1 95.81 119 THR B N 1
ATOM 2393 C CA . THR B 1 119 ? 3.52 -12.953 -7.961 1 95.81 119 THR B CA 1
ATOM 2394 C C . THR B 1 119 ? 3.693 -11.789 -6.996 1 95.81 119 THR B C 1
ATOM 2396 O O . THR B 1 119 ? 2.803 -11.5 -6.195 1 95.81 119 THR B O 1
ATOM 2399 N N . GLY B 1 120 ? 4.801 -11.094 -7.117 1 89.44 120 GLY B N 1
ATOM 2400 C CA . GLY B 1 120 ? 5.094 -9.938 -6.289 1 89.44 120 GLY B CA 1
ATOM 2401 C C . GLY B 1 120 ? 6.473 -9.992 -5.652 1 89.44 120 GLY B C 1
ATOM 2402 O O . GLY B 1 120 ? 6.98 -11.07 -5.355 1 89.44 120 GLY B O 1
ATOM 2403 N N . LYS B 1 121 ? 7.07 -8.859 -5.34 1 84 121 LYS B N 1
ATOM 2404 C CA . LYS B 1 121 ? 8.398 -8.734 -4.742 1 84 121 LYS B CA 1
ATOM 2405 C C . LYS B 1 121 ? 8.414 -9.297 -3.324 1 84 121 LYS B C 1
ATOM 2407 O O . LYS B 1 121 ? 9.406 -9.883 -2.893 1 84 121 LYS B O 1
ATOM 2412 N N . GLY B 1 122 ? 7.32 -9.078 -2.637 1 84.88 122 GLY B N 1
ATOM 2413 C CA . GLY B 1 122 ? 7.234 -9.586 -1.276 1 84.88 122 GLY B CA 1
ATOM 2414 C C . GLY B 1 122 ? 7.367 -11.094 -1.188 1 84.88 122 GLY B C 1
ATOM 2415 O O . GLY B 1 122 ? 8.078 -11.609 -0.324 1 84.88 122 GLY B O 1
ATOM 2416 N N . VAL B 1 123 ? 6.707 -11.773 -2.088 1 92.62 123 VAL B N 1
ATOM 2417 C CA . VAL B 1 123 ? 6.762 -13.234 -2.125 1 92.62 123 VAL B CA 1
ATOM 2418 C C . VAL B 1 123 ? 8.188 -13.688 -2.418 1 92.62 123 VAL B C 1
ATOM 2420 O O . VAL B 1 123 ? 8.703 -14.594 -1.757 1 92.62 123 VAL B O 1
ATOM 2423 N N . HIS B 1 124 ? 8.797 -13.078 -3.4 1 93.62 124 HIS B N 1
ATOM 2424 C CA . HIS B 1 124 ? 10.172 -13.391 -3.768 1 93.62 124 HIS B CA 1
ATOM 2425 C C . HIS B 1 124 ? 11.117 -13.211 -2.582 1 93.62 124 HIS B C 1
ATOM 2427 O O . HIS B 1 124 ? 11.898 -14.109 -2.264 1 93.62 124 HIS B O 1
ATOM 2433 N N . LYS B 1 125 ? 11.016 -12.062 -1.959 1 88.94 125 LYS B N 1
ATOM 2434 C CA . LYS B 1 125 ? 11.875 -11.758 -0.82 1 88.94 125 LYS B CA 1
ATOM 2435 C C . LYS B 1 125 ? 11.727 -12.812 0.278 1 88.94 125 LYS B C 1
ATOM 2437 O O . LYS B 1 125 ? 12.727 -13.328 0.789 1 88.94 125 LYS B O 1
ATOM 2442 N N . GLU B 1 126 ? 10.523 -13.078 0.641 1 91.31 126 GLU B N 1
ATOM 2443 C CA . GLU B 1 126 ? 10.258 -14.055 1.689 1 91.31 126 GLU B CA 1
ATOM 2444 C C . GLU B 1 126 ? 10.781 -15.438 1.299 1 91.31 126 GLU B C 1
ATOM 2446 O O . GLU B 1 126 ? 11.312 -16.172 2.141 1 91.31 126 GLU B O 1
ATOM 2451 N N . PHE B 1 127 ? 10.609 -15.805 0.027 1 95.81 127 PHE B N 1
ATOM 2452 C CA . PHE B 1 127 ? 11.094 -17.078 -0.479 1 95.81 127 PHE B CA 1
ATOM 2453 C C . PHE B 1 127 ? 12.609 -17.172 -0.347 1 95.81 127 PHE B C 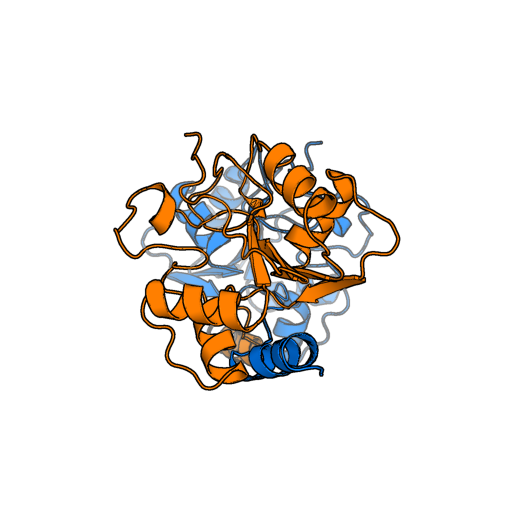1
ATOM 2455 O O . PHE B 1 127 ? 13.125 -18.156 0.196 1 95.81 127 PHE B O 1
ATOM 2462 N N . ILE B 1 128 ? 13.336 -16.203 -0.743 1 93.56 128 ILE B N 1
ATOM 2463 C CA . ILE B 1 128 ? 14.797 -16.172 -0.71 1 93.56 128 ILE B CA 1
ATOM 2464 C C . ILE B 1 128 ? 15.281 -16.281 0.733 1 93.56 128 ILE B C 1
ATOM 2466 O O . ILE B 1 128 ? 16.266 -16.969 1.019 1 93.56 128 ILE B O 1
ATOM 2470 N N . GLU B 1 129 ? 14.562 -15.672 1.587 1 92.38 129 GLU B N 1
ATOM 2471 C CA . GLU B 1 129 ? 14.984 -15.594 2.982 1 92.38 129 GLU B CA 1
ATOM 2472 C C . GLU B 1 129 ? 14.68 -16.891 3.729 1 92.38 129 GLU B C 1
ATOM 2474 O O . GLU B 1 129 ? 15.359 -17.219 4.699 1 92.38 129 GLU B O 1
ATOM 2479 N N . ASN B 1 130 ? 13.695 -17.656 3.258 1 95.94 130 ASN B N 1
ATOM 2480 C CA . ASN B 1 130 ? 13.188 -18.703 4.141 1 95.94 130 ASN B CA 1
ATOM 2481 C C . ASN B 1 130 ? 13.258 -20.062 3.479 1 95.94 130 ASN B C 1
ATOM 2483 O O . ASN B 1 130 ? 13.031 -21.094 4.133 1 95.94 130 ASN B O 1
ATOM 2487 N N . PHE B 1 131 ? 13.531 -20.156 2.223 1 96.88 131 PHE B N 1
ATOM 2488 C CA . PHE B 1 131 ? 13.5 -21.422 1.506 1 96.88 131 PHE B CA 1
ATOM 2489 C C . PHE B 1 131 ? 14.867 -21.75 0.914 1 96.88 131 PHE B C 1
ATOM 2491 O O . PHE B 1 131 ? 15.648 -20.859 0.623 1 96.88 131 PHE B O 1
ATOM 2498 N N . GLU B 1 132 ? 15.102 -23.062 0.785 1 94.69 132 GLU B N 1
ATOM 2499 C CA . GLU B 1 132 ? 16.234 -23.547 0.01 1 94.69 132 GLU B CA 1
ATOM 2500 C C . GLU B 1 132 ? 15.812 -23.953 -1.398 1 94.69 132 GLU B C 1
ATOM 2502 O O . GLU B 1 132 ? 14.742 -24.547 -1.585 1 94.69 132 GLU B O 1
ATOM 2507 N N . PHE B 1 133 ? 16.594 -23.641 -2.348 1 93.94 133 PHE B N 1
ATOM 2508 C CA . PHE B 1 133 ? 16.297 -23.953 -3.74 1 93.94 133 PHE B CA 1
ATOM 2509 C C . PHE B 1 133 ? 17.562 -24.078 -4.562 1 93.94 133 PHE B C 1
ATOM 2511 O O . PHE B 1 133 ? 18.609 -23.547 -4.184 1 93.94 133 PHE B O 1
ATOM 2518 N N . PRO B 1 134 ? 17.516 -24.828 -5.656 1 92.62 134 PRO B N 1
ATOM 2519 C CA . PRO B 1 134 ? 18.703 -24.969 -6.512 1 92.62 134 PRO B CA 1
ATOM 2520 C C . PRO B 1 134 ? 19.141 -23.641 -7.137 1 92.62 134 PRO B C 1
ATOM 2522 O O . PRO B 1 134 ? 18.297 -22.828 -7.527 1 92.62 134 PRO B O 1
ATOM 2525 N N . LYS B 1 135 ? 20.344 -23.484 -7.352 1 89.88 135 LYS B N 1
ATOM 2526 C CA . LYS B 1 135 ? 20.922 -22.25 -7.84 1 89.88 135 LYS B CA 1
ATOM 2527 C C . LYS B 1 135 ? 20.625 -22.047 -9.328 1 89.88 135 LYS B C 1
ATOM 2529 O O . LYS B 1 135 ? 20.656 -20.922 -9.82 1 89.88 135 LYS B O 1
ATOM 2534 N N . HIS B 1 136 ? 20.375 -23.125 -9.977 1 91.62 136 HIS B N 1
ATOM 2535 C CA . HIS B 1 136 ? 20.203 -23.031 -11.422 1 91.62 136 HIS B CA 1
ATOM 2536 C C . HIS B 1 136 ? 18.797 -22.578 -11.781 1 91.62 136 HIS B C 1
ATOM 2538 O O . HIS B 1 136 ? 18.516 -22.297 -12.945 1 91.62 136 HIS B O 1
ATOM 2544 N N . LEU B 1 137 ? 17.938 -22.484 -10.836 1 95.38 137 LEU B N 1
ATOM 2545 C CA . LEU B 1 137 ? 16.562 -22.078 -11.102 1 95.38 137 LEU B CA 1
ATOM 2546 C C . LEU B 1 137 ? 16.5 -20.625 -11.562 1 95.38 137 LEU B C 1
ATOM 2548 O O . LEU B 1 137 ? 17.188 -19.766 -11.016 1 95.38 137 LEU B O 1
ATOM 2552 N N . ASP B 1 138 ? 15.734 -20.422 -12.602 1 94.5 138 ASP B N 1
ATOM 2553 C CA . ASP B 1 138 ? 15.406 -19.062 -13.023 1 94.5 138 ASP B CA 1
ATOM 2554 C C . ASP B 1 138 ? 14.32 -18.469 -12.133 1 94.5 138 ASP B C 1
ATOM 2556 O O . ASP B 1 138 ? 13.203 -18.984 -12.07 1 94.5 138 ASP B O 1
ATOM 2560 N N . LEU B 1 139 ? 14.664 -17.453 -11.438 1 96.25 139 LEU B N 1
ATOM 2561 C CA . LEU B 1 139 ? 13.727 -16.797 -10.539 1 96.25 139 LEU B CA 1
ATOM 2562 C C . LEU B 1 139 ? 13.211 -15.492 -11.148 1 96.25 139 LEU B C 1
ATOM 2564 O O . LEU B 1 139 ? 14 -14.594 -11.453 1 96.25 139 LEU B O 1
ATOM 2568 N N . VAL B 1 140 ? 11.898 -15.391 -11.305 1 95.19 140 VAL B N 1
ATOM 2569 C CA . VAL B 1 140 ? 11.281 -14.234 -11.953 1 95.19 140 VAL B CA 1
ATOM 2570 C C . VAL B 1 140 ? 10.25 -13.609 -11.008 1 95.19 140 VAL B C 1
ATOM 2572 O O . VAL B 1 140 ? 9.422 -14.312 -10.438 1 95.19 140 VAL B O 1
ATOM 2575 N N . VAL B 1 141 ? 10.367 -12.289 -10.875 1 94 141 VAL B N 1
ATOM 2576 C CA . VAL B 1 141 ? 9.375 -11.562 -10.094 1 94 141 VAL B CA 1
ATOM 2577 C C . VAL B 1 141 ? 8.383 -10.883 -11.031 1 94 141 VAL B C 1
ATOM 2579 O O . VAL B 1 141 ? 8.758 -10.023 -11.828 1 94 141 VAL B O 1
ATOM 2582 N N . LEU B 1 142 ? 7.156 -11.273 -10.945 1 93.81 142 LEU B N 1
ATOM 2583 C CA . LEU B 1 142 ? 6.074 -10.656 -11.703 1 93.81 142 LEU B CA 1
ATOM 2584 C C . LEU B 1 142 ? 5.422 -9.539 -10.898 1 93.81 142 LEU B C 1
ATOM 2586 O O . LEU B 1 142 ? 5.477 -9.531 -9.664 1 93.81 142 LEU B O 1
ATOM 2590 N N . PRO B 1 143 ? 4.805 -8.562 -11.656 1 88.25 143 PRO B N 1
ATOM 2591 C CA . PRO B 1 143 ? 3.988 -7.605 -10.906 1 88.25 143 PRO B CA 1
ATOM 2592 C C . PRO B 1 143 ? 2.854 -8.273 -10.133 1 88.25 143 PRO B C 1
ATOM 2594 O O . PRO B 1 143 ? 2.229 -9.211 -10.641 1 88.25 143 PRO B O 1
ATOM 2597 N N . SER B 1 144 ? 2.625 -7.746 -8.984 1 88.75 144 SER B N 1
ATOM 2598 C CA . SER B 1 144 ? 1.539 -8.305 -8.188 1 88.75 144 SER B CA 1
ATOM 2599 C C . SER B 1 144 ? 0.199 -8.172 -8.898 1 88.75 144 SER B C 1
ATOM 2601 O O . SER B 1 144 ? -0.114 -7.109 -9.445 1 88.75 144 SER B O 1
ATOM 2603 N N . PRO B 1 145 ? -0.538 -9.234 -8.844 1 90.94 145 PRO B N 1
ATOM 2604 C CA . PRO B 1 145 ? -1.863 -9.141 -9.461 1 90.94 145 PRO B CA 1
ATOM 2605 C C . PRO B 1 145 ? -2.865 -8.383 -8.586 1 90.94 145 PRO B C 1
ATOM 2607 O O . PRO B 1 145 ? -3.977 -8.086 -9.031 1 90.94 145 PRO B O 1
ATOM 2610 N N . SER B 1 146 ? -2.602 -8.039 -7.363 1 81.81 146 SER B N 1
ATOM 2611 C CA . SER B 1 146 ? -3.479 -7.238 -6.516 1 81.81 146 SER B CA 1
ATOM 2612 C C . SER B 1 146 ? -3.572 -5.805 -7.02 1 81.81 146 SER B C 1
ATOM 2614 O O . SER B 1 146 ? -2.574 -5.223 -7.449 1 81.81 146 SER B O 1
ATOM 2616 N N . PRO B 1 147 ? -4.844 -5.309 -7.023 1 71.69 147 PRO B N 1
ATOM 2617 C CA . PRO B 1 147 ? -5.016 -3.939 -7.512 1 71.69 147 PRO B CA 1
ATOM 2618 C C . PRO B 1 147 ? -4.492 -2.893 -6.531 1 71.69 147 PRO B C 1
ATOM 2620 O O . PRO B 1 147 ? -5.016 -2.762 -5.422 1 71.69 147 PRO B O 1
ATOM 2623 N N . VAL B 1 148 ? -3.26 -2.625 -6.234 1 58.88 148 VAL B N 1
ATOM 2624 C CA . VAL B 1 148 ? -2.846 -1.518 -5.379 1 58.88 148 VAL B CA 1
ATOM 2625 C C . VAL B 1 148 ? -3.164 -0.189 -6.062 1 58.88 148 VAL B C 1
ATOM 2627 O O . VAL B 1 148 ? -2.789 0.029 -7.219 1 58.88 148 VAL B O 1
ATOM 2630 N N . TYR B 1 149 ? -4.316 0.463 -5.691 1 50.78 149 TYR B N 1
ATOM 2631 C CA . TYR B 1 149 ? -4.898 1.672 -6.266 1 50.78 149 TYR B CA 1
ATOM 2632 C C . TYR B 1 149 ? -4.086 2.902 -5.879 1 50.78 149 TYR B C 1
ATOM 2634 O O . TYR B 1 149 ? -3.84 3.148 -4.695 1 50.78 149 TYR B O 1
ATOM 2642 N N . ARG B 1 150 ? -2.746 3.123 -6.23 1 51.78 150 ARG B N 1
ATOM 2643 C CA . ARG B 1 150 ? -2.188 4.414 -5.844 1 51.78 150 ARG B CA 1
ATOM 2644 C C . ARG B 1 150 ? -2.227 5.398 -7.004 1 51.78 150 ARG B C 1
ATOM 2646 O O . ARG B 1 150 ? -1.244 5.551 -7.734 1 51.78 150 ARG B O 1
ATOM 2653 N N . ARG B 1 151 ? -3.391 5.562 -7.691 1 55.38 151 ARG B N 1
ATOM 2654 C CA . ARG B 1 151 ? -3.432 6.07 -9.062 1 55.38 151 ARG B CA 1
ATOM 2655 C C . ARG B 1 151 ? -3.219 7.582 -9.086 1 55.38 151 ARG B C 1
ATOM 2657 O O . ARG B 1 151 ? -3.098 8.18 -10.164 1 55.38 151 ARG B O 1
ATOM 2664 N N . LEU B 1 152 ? -3.322 8.414 -7.93 1 70.88 152 LEU B N 1
ATOM 2665 C CA . LEU B 1 152 ? -3.311 9.828 -8.273 1 70.88 152 LEU B CA 1
ATOM 2666 C C . LEU B 1 152 ? -1.881 10.336 -8.438 1 70.88 152 LEU B C 1
ATOM 2668 O O . LEU B 1 152 ? -1.023 10.078 -7.586 1 70.88 152 LEU B O 1
ATOM 2672 N N . ASN B 1 153 ? -1.547 10.914 -9.633 1 79.56 153 ASN B N 1
ATOM 2673 C CA . ASN B 1 153 ? -0.245 11.555 -9.789 1 79.56 153 ASN B CA 1
ATOM 2674 C C . ASN B 1 153 ? -0.178 12.883 -9.039 1 79.56 153 ASN B C 1
ATOM 2676 O O . ASN B 1 153 ? -1.161 13.305 -8.422 1 79.56 153 ASN B O 1
ATOM 2680 N N . LEU B 1 154 ? 0.949 13.461 -9.023 1 89.31 154 LEU B N 1
ATOM 2681 C CA . LEU B 1 154 ? 1.224 14.68 -8.273 1 89.31 154 LEU B CA 1
ATOM 2682 C C . LEU B 1 154 ? 0.242 15.789 -8.656 1 89.31 154 LEU B C 1
ATOM 2684 O O . LEU B 1 154 ? -0.313 16.453 -7.785 1 89.31 154 LEU B O 1
ATOM 2688 N N . GLN B 1 155 ? 0.011 15.898 -9.945 1 90.94 155 GLN B N 1
ATOM 2689 C CA . GLN B 1 155 ? -0.859 16.953 -10.445 1 90.94 155 GLN B CA 1
ATOM 2690 C C . GLN B 1 155 ? -2.309 16.719 -10.031 1 90.94 155 GLN B C 1
ATOM 2692 O O . GLN B 1 155 ? -3.021 17.656 -9.68 1 90.94 155 GLN B O 1
ATOM 2697 N N . ASP B 1 156 ? -2.709 15.547 -10.094 1 86.88 156 ASP B N 1
ATOM 2698 C CA . ASP B 1 156 ? -4.062 15.188 -9.672 1 86.88 156 ASP B CA 1
ATOM 2699 C C . ASP B 1 156 ? -4.273 15.477 -8.195 1 86.88 156 ASP B C 1
ATOM 2701 O O . ASP B 1 156 ? -5.309 16.031 -7.801 1 86.88 156 ASP B O 1
ATOM 2705 N N . LYS B 1 157 ? -3.33 15.141 -7.422 1 90.62 157 LYS B N 1
ATOM 2706 C CA . LYS B 1 157 ? -3.412 15.43 -5.992 1 90.62 157 LYS B CA 1
ATOM 2707 C C . LYS B 1 157 ? -3.49 16.938 -5.734 1 90.62 157 LYS B C 1
ATOM 2709 O O . LYS B 1 157 ? -4.297 17.391 -4.918 1 90.62 157 LYS B O 1
ATOM 2714 N N . ALA B 1 158 ? -2.646 17.609 -6.43 1 94.56 158 ALA B N 1
ATOM 2715 C CA . ALA B 1 158 ? -2.609 19.047 -6.25 1 94.56 158 ALA B CA 1
ATOM 2716 C C . ALA B 1 158 ? -3.965 19.672 -6.57 1 94.56 158 ALA B C 1
ATOM 2718 O O . ALA B 1 158 ? -4.402 20.609 -5.887 1 94.56 158 ALA B O 1
ATOM 2719 N N . LYS B 1 159 ? -4.648 19.203 -7.582 1 92.25 159 LYS B N 1
ATOM 2720 C CA . LYS B 1 159 ? -5.969 19.703 -7.949 1 92.25 159 LYS B CA 1
ATOM 2721 C C . LYS B 1 159 ? -6.973 19.5 -6.816 1 92.25 159 LYS B C 1
ATOM 2723 O O . LYS B 1 159 ? -7.746 20.391 -6.492 1 92.25 159 LYS B O 1
ATOM 2728 N N . ILE B 1 160 ? -6.953 18.438 -6.215 1 90.94 160 ILE B N 1
ATOM 2729 C CA . ILE B 1 160 ? -7.859 18.125 -5.117 1 90.94 160 ILE B CA 1
ATOM 2730 C C . ILE B 1 160 ? -7.543 19.016 -3.912 1 90.94 160 ILE B C 1
ATOM 2732 O O . ILE B 1 160 ? -8.445 19.594 -3.303 1 90.94 160 ILE B O 1
ATOM 2736 N N . TYR B 1 161 ? -6.266 19.047 -3.598 1 96.06 161 TYR B N 1
ATOM 2737 C CA . TYR B 1 161 ? -5.855 19.891 -2.479 1 96.06 161 TYR B CA 1
ATOM 2738 C C . TYR B 1 161 ? -6.297 21.328 -2.693 1 96.06 161 TYR B C 1
ATOM 2740 O O . TYR B 1 161 ? -6.711 22 -1.748 1 96.06 161 TYR B O 1
ATOM 2748 N N . LYS B 1 162 ? -6.078 21.781 -3.885 1 94.88 162 LYS B N 1
ATOM 2749 C CA . LYS B 1 162 ? -6.406 23.156 -4.223 1 94.88 162 LYS B CA 1
ATOM 2750 C C . LYS B 1 162 ? -7.852 23.484 -3.867 1 94.88 162 LYS B C 1
ATOM 2752 O O . LYS B 1 162 ? -8.148 24.594 -3.406 1 94.88 162 LYS B O 1
ATOM 2757 N N . ASP B 1 163 ? -8.781 22.594 -3.98 1 90.94 163 ASP B N 1
ATOM 2758 C CA . ASP B 1 163 ? -10.203 22.781 -3.693 1 90.94 163 ASP B CA 1
ATOM 2759 C C . ASP B 1 163 ? -10.43 23.094 -2.215 1 90.94 163 ASP B C 1
ATOM 2761 O O . ASP B 1 163 ? -11.406 23.75 -1.857 1 90.94 163 ASP B O 1
ATOM 2765 N N . TYR B 1 164 ? -9.477 22.734 -1.35 1 90.56 164 TYR B N 1
ATOM 2766 C CA . TYR B 1 164 ? -9.711 22.891 0.082 1 90.56 164 TYR B CA 1
ATOM 2767 C C . TYR B 1 164 ? -8.812 23.969 0.667 1 90.56 164 TYR B C 1
ATOM 2769 O O . TYR B 1 164 ? -9.07 24.469 1.767 1 90.56 164 TYR B O 1
ATOM 2777 N N . PHE B 1 165 ? -7.816 24.266 -0.027 1 90.5 165 PHE B N 1
ATOM 2778 C CA . PHE B 1 165 ? -6.898 25.25 0.521 1 90.5 165 PHE B CA 1
ATOM 2779 C C . PHE B 1 165 ? -7.203 26.641 -0.031 1 90.5 165 PHE B C 1
ATOM 2781 O O . PHE B 1 165 ? -6.914 27.641 0.615 1 90.5 165 PHE B O 1
ATOM 2788 N N . THR B 1 166 ? -7.527 26.672 -1.258 1 74.62 166 THR B N 1
ATOM 2789 C CA . THR B 1 166 ? -7.727 27.984 -1.865 1 74.62 166 THR B CA 1
ATOM 2790 C C . THR B 1 166 ? -9.211 28.344 -1.881 1 74.62 166 THR B C 1
ATOM 2792 O O . THR B 1 166 ? -9.586 29.406 -2.389 1 74.62 166 THR B O 1
ATOM 2795 N N . LYS B 1 167 ? -10.133 27.328 -1.466 1 58.97 167 LYS B N 1
ATOM 2796 C CA . LYS B 1 167 ? -11.531 27.75 -1.441 1 58.97 167 LYS B CA 1
ATOM 2797 C C . LYS B 1 167 ? -11.742 28.906 -0.458 1 58.97 167 LYS B C 1
ATOM 2799 O O . LYS B 1 167 ? -11.242 28.859 0.669 1 58.97 167 LYS B O 1
ATOM 2804 N N . GLU B 1 168 ? -11.891 30.234 -1 1 46.31 168 GLU B N 1
ATOM 2805 C CA . GLU B 1 168 ? -12.367 31.453 -0.355 1 46.31 168 GLU B CA 1
ATOM 2806 C C . GLU B 1 168 ? -13.617 31.172 0.484 1 46.31 168 GLU B C 1
ATOM 2808 O O . GLU B 1 168 ? -14.445 30.344 0.115 1 46.31 168 GLU B O 1
#

Secondary structure (DSSP, 8-state):
-EEEP--PPB--TT--EEEEE----HHHHHS--TT--TT-STT--HHHHHHHHHT---SSHHHHHHHHHHTTEEEEESEEEEEESSSS--GGGEEEEEE-HHHHHHHHHHS---EEEEESHHHHHHHHHH----TTSEEEEEPPSS---B---HHHHHHHHHHHHS--/-EEEP--PPB--TT--EEEEE----HHHHHS--TT--TT-STT--HHHHHHHHHT---SSHHHHHHHHHHTTEEEEESEEEEEESSSS--GGGEEEEEE-HHHHHHHHHHS---EEEEESHHHHHHHHHH----TT-EEEEEPPSS---B---HHHHHHHHHHHHS--

InterPro domains:
  IPR005122 Uracil-DNA glycosylase-like [PF03167] (10-163)
  IPR026353 Hypoxanthine-DNA glycosylase [TIGR04274] (7-159)
  IPR036895 Uracil-DNA glycosylase-like domain superfamily [G3DSA:3.40.470.10] (2-167)
  IPR036895 Uracil-DNA glycosylase-like domain superfamily [SSF52141] (6-163)

Nearest PDB structures (foldseek):
  2c2p-assembly1_A  TM=6.555E-01  e=6.420E-06  Deinococcus radiodurans R1 = ATCC 13939 = DSM 20539
  6iod-assembly2_B  TM=5.963E-01  e=4.548E-03  Mycolicibacterium smegmatis MC2 155
  5h93-assembly2_B  TM=4.879E-01  e=4.141E-02  Geobacter metallireducens GS-15
  1p8a-assembly1_A  TM=3.144E-01  e=2.503E+00  Tritrichomonas suis
  1d1p-assembly1_A  TM=3.556E-01  e=2.666E+00  Saccharomyces cerevisiae

Foldseek 3Di:
DKFFADDDKQAAQAAQEEEEEAGAAPCCGPPNDPFDDPQRDPQFCVVVVVCVVVVDDDPTNVRVSVVCNVVRYIYDYQFGMFDAQDNDPDPVRTHPTDTPAVRVVCNQVNYNHQEYEYQAPVRVVVCVVPYDHDPRHHYHYDHHRHPPPPPQDPVNVVVVVCCPPVVD/DKFFADDDKQAAQAAQEEEEEAGAAPCCGPPNDPFDDPQRPPQFCVVVVVCVVVVDDDPTNVRVSVVCNVVRYIYDYQFGMFDAQDNDRDPVRTHPTDTPAVRVVCNQVNYNHQEYEYQAPVRVVVCVVPYDHDPRHHYHYDHHRHDPPPPQDPVNVVVVVCCPPVVD